Protein AF-A0A524QPG0-F1 (afdb_monomer_lite)

Structure (mmCIF, N/CA/C/O backbone):
data_AF-A0A524QPG0-F1
#
_entry.id   AF-A0A524QPG0-F1
#
loop_
_atom_site.group_PDB
_atom_site.id
_atom_site.type_symbol
_atom_site.label_atom_id
_atom_site.label_alt_id
_atom_site.label_comp_id
_atom_site.label_asym_id
_atom_site.label_entity_id
_atom_site.label_seq_id
_atom_site.pdbx_PDB_ins_code
_atom_site.Cartn_x
_atom_site.Cartn_y
_atom_site.Cartn_z
_atom_site.occupancy
_atom_site.B_iso_or_equiv
_atom_site.auth_seq_id
_atom_site.auth_comp_id
_atom_site.auth_asym_id
_atom_site.auth_atom_id
_atom_site.pdbx_PDB_model_num
ATOM 1 N N . MET A 1 1 ? -67.837 -4.162 19.935 1.00 40.03 1 MET A N 1
ATOM 2 C CA . MET A 1 1 ? -67.561 -3.666 18.572 1.00 40.03 1 MET A CA 1
ATOM 3 C C . MET A 1 1 ? -67.195 -2.193 18.709 1.00 40.03 1 MET A C 1
ATOM 5 O O . MET A 1 1 ? -68.086 -1.373 18.851 1.00 40.03 1 MET A O 1
ATOM 9 N N . PHE A 1 2 ? -65.901 -1.877 18.810 1.00 35.91 2 PHE A N 1
ATOM 10 C CA . PHE A 1 2 ? -65.401 -0.501 18.918 1.00 35.91 2 PHE A CA 1
ATOM 11 C C . PHE A 1 2 ? -64.453 -0.244 17.746 1.00 35.91 2 PHE A C 1
ATOM 13 O O . PHE A 1 2 ? -63.538 -1.028 17.498 1.00 35.91 2 PHE A O 1
ATOM 20 N N . TYR A 1 3 ? -64.761 0.800 16.980 1.00 31.66 3 TYR A N 1
ATOM 21 C CA . TYR A 1 3 ? -64.079 1.184 15.749 1.00 31.66 3 TYR A CA 1
ATOM 22 C C . TYR A 1 3 ? -62.695 1.788 16.034 1.00 31.66 3 TYR A C 1
ATOM 24 O O . TYR A 1 3 ? -62.540 2.630 16.915 1.00 31.66 3 TYR A O 1
ATOM 32 N N . LYS A 1 4 ? -61.706 1.382 15.227 1.00 43.50 4 LYS A N 1
ATOM 33 C CA . LYS A 1 4 ? -60.414 2.059 15.039 1.00 43.50 4 LYS A CA 1
ATOM 34 C C . LYS A 1 4 ? -60.662 3.472 14.494 1.00 43.50 4 LYS A C 1
ATOM 36 O O . LYS A 1 4 ? -61.283 3.602 13.441 1.00 43.50 4 LYS A O 1
ATOM 41 N N . ILE A 1 5 ? -60.130 4.501 15.153 1.00 40.22 5 ILE A N 1
ATOM 42 C CA . ILE A 1 5 ? -60.025 5.854 14.587 1.00 40.22 5 ILE A CA 1
ATOM 43 C C . ILE A 1 5 ? -58.602 6.018 14.029 1.00 40.22 5 ILE A C 1
ATOM 45 O O . ILE A 1 5 ? -57.622 5.709 14.702 1.00 40.22 5 ILE A O 1
ATOM 49 N N . SER A 1 6 ? -58.521 6.427 12.762 1.00 49.69 6 SER A N 1
ATOM 50 C CA . SER A 1 6 ? -57.304 6.599 11.956 1.00 49.69 6 SER A CA 1
ATOM 51 C C . SER A 1 6 ? -56.442 7.777 12.434 1.00 49.69 6 SER A C 1
ATOM 53 O O . SER A 1 6 ? -56.968 8.818 12.826 1.00 49.69 6 SER A O 1
ATOM 55 N N . SER A 1 7 ? -55.117 7.633 12.324 1.00 54.22 7 SER A N 1
ATOM 56 C CA . SER A 1 7 ? -54.051 8.556 12.766 1.00 54.22 7 SER A CA 1
ATOM 57 C C . SER A 1 7 ? -54.040 9.9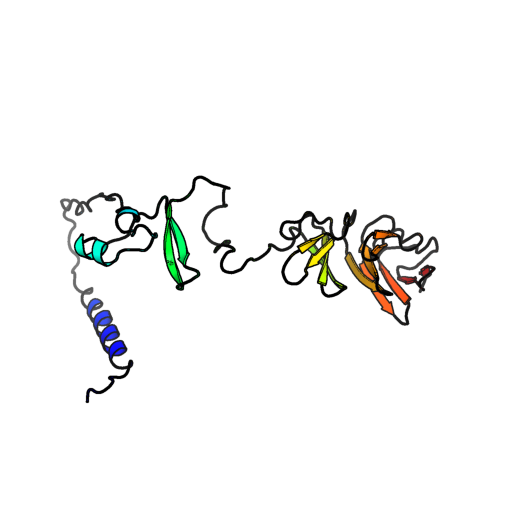41 12.099 1.00 54.22 7 SER A C 1
ATOM 59 O O . SER A 1 7 ? -53.177 10.764 12.389 1.00 54.22 7 SER A O 1
ATOM 61 N N . THR A 1 8 ? -55.006 10.242 11.237 1.00 46.06 8 THR A N 1
ATOM 62 C CA . THR A 1 8 ? -55.095 11.504 10.497 1.00 46.06 8 THR A CA 1
ATOM 63 C C . THR A 1 8 ? -55.885 12.602 11.219 1.00 46.06 8 THR A C 1
ATOM 65 O O . THR A 1 8 ? -55.701 13.772 10.899 1.00 46.06 8 THR A O 1
ATOM 68 N N . MET A 1 9 ? -56.698 12.287 12.239 1.00 43.84 9 MET A N 1
ATOM 69 C CA . MET A 1 9 ? -57.428 13.317 13.008 1.00 43.84 9 MET A CA 1
ATOM 70 C C . MET A 1 9 ? -56.628 13.934 14.170 1.00 43.84 9 MET A C 1
ATOM 72 O O . MET A 1 9 ? -56.979 15.017 14.630 1.00 43.84 9 MET A O 1
ATOM 76 N N . ALA A 1 10 ? -55.531 13.311 14.614 1.00 48.03 10 ALA A N 1
ATOM 77 C CA . ALA A 1 10 ? -54.690 13.857 15.688 1.00 48.03 10 ALA A CA 1
ATOM 78 C C . ALA A 1 10 ? -53.771 15.003 15.213 1.00 48.03 10 ALA A C 1
ATOM 80 O O . ALA A 1 10 ? -53.413 15.877 15.999 1.00 48.03 10 ALA A O 1
ATOM 81 N N . LEU A 1 11 ? -53.435 15.043 13.918 1.00 42.38 11 LEU A N 1
ATOM 82 C CA . LEU A 1 11 ? -52.500 16.028 13.364 1.00 42.38 11 LEU A CA 1
ATOM 83 C C . LEU A 1 11 ? -53.149 17.405 13.118 1.00 42.38 11 LEU A C 1
ATOM 85 O O . LEU A 1 11 ? -52.471 18.426 13.164 1.00 42.38 11 LEU A O 1
ATOM 89 N N . ILE A 1 12 ? -54.471 17.457 12.922 1.00 43.91 12 ILE A N 1
ATOM 90 C CA . ILE A 1 12 ? -55.201 18.717 12.692 1.00 43.91 12 ILE A CA 1
ATOM 91 C C . ILE A 1 12 ? -55.447 19.474 14.012 1.00 43.91 12 ILE A C 1
ATOM 93 O O . ILE A 1 12 ? -55.465 20.702 14.019 1.00 43.91 12 ILE A O 1
ATOM 97 N N . ALA A 1 13 ? -55.539 18.775 15.149 1.00 42.91 13 ALA A N 1
ATOM 98 C CA . ALA A 1 13 ? -55.711 19.412 16.459 1.00 42.91 13 ALA A CA 1
ATOM 99 C C . ALA A 1 13 ? -54.434 20.108 16.975 1.00 42.91 13 ALA A C 1
ATOM 101 O O . ALA A 1 13 ? -54.535 21.059 17.747 1.00 42.91 13 ALA A O 1
ATOM 102 N N . LEU A 1 14 ? -53.245 19.683 16.527 1.00 45.75 14 LEU A N 1
ATOM 103 C CA . LEU A 1 14 ? -51.968 20.273 16.951 1.00 45.75 14 LEU A CA 1
ATOM 104 C C . LEU A 1 14 ? -51.584 21.540 16.160 1.00 45.75 14 LEU A C 1
ATOM 106 O O . LEU A 1 14 ? -50.790 22.347 16.633 1.00 45.75 14 LEU A O 1
ATOM 110 N N . LEU A 1 15 ? -52.155 21.734 14.966 1.00 40.97 15 LEU A N 1
ATOM 111 C CA . LEU A 1 15 ? -51.865 22.886 14.099 1.00 40.97 15 LEU A CA 1
ATOM 112 C C . LEU A 1 15 ? -52.755 24.107 14.384 1.00 40.97 15 LEU A C 1
ATOM 114 O O . LEU A 1 15 ? -52.354 25.231 14.090 1.00 40.97 15 LEU A O 1
ATOM 118 N N . VAL A 1 16 ? -53.924 23.925 15.008 1.00 43.25 16 VAL A N 1
ATOM 119 C CA . VAL A 1 16 ? -54.834 25.041 15.339 1.00 43.25 16 VAL A CA 1
ATOM 120 C C . VAL A 1 16 ? -54.417 25.772 16.625 1.00 43.25 16 VAL A C 1
ATOM 122 O O . VAL A 1 16 ? -54.674 26.964 16.756 1.00 43.25 16 VAL A O 1
ATOM 125 N N . SER A 1 17 ? -53.692 25.127 17.541 1.00 41.44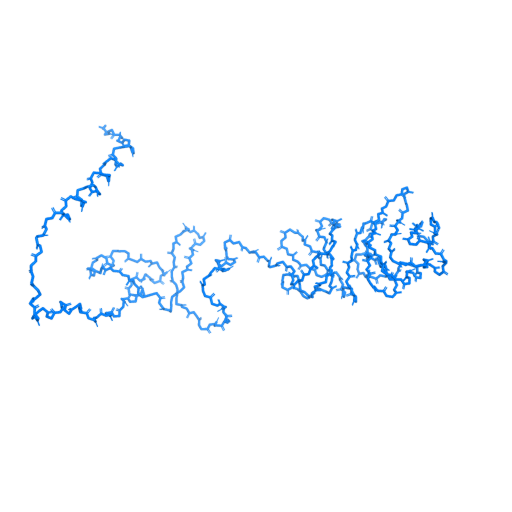 17 SER A N 1
ATOM 126 C CA . SER A 1 17 ? -53.224 25.746 18.792 1.00 41.44 17 SER A CA 1
ATOM 127 C C . SER A 1 17 ? -51.973 26.621 18.631 1.00 41.44 17 SER A C 1
ATOM 129 O O . SER A 1 17 ? -51.767 27.527 19.439 1.00 41.44 17 SER A O 1
ATOM 131 N N . ILE A 1 18 ? -51.179 26.423 17.572 1.00 42.59 18 ILE A N 1
ATOM 132 C CA . ILE A 1 18 ? -49.964 27.217 17.313 1.00 42.59 18 ILE A CA 1
ATOM 133 C C . ILE A 1 18 ? -50.290 28.556 16.623 1.00 42.59 18 ILE A C 1
ATOM 135 O O . ILE A 1 18 ? -49.580 29.538 16.831 1.00 42.59 18 ILE A O 1
ATOM 139 N N . LEU A 1 19 ? -51.401 28.664 15.882 1.00 37.03 19 LEU A N 1
ATOM 140 C CA . LEU A 1 19 ? -51.768 29.921 15.210 1.00 37.03 19 LEU A CA 1
ATOM 141 C C . LEU A 1 19 ? -52.518 30.940 16.087 1.00 37.03 19 LEU A C 1
ATOM 143 O O . LEU A 1 19 ? -52.540 32.120 15.746 1.00 37.03 19 LEU A O 1
ATOM 147 N N . THR A 1 20 ? -53.071 30.553 17.239 1.00 37.56 20 THR A N 1
ATOM 148 C CA . THR A 1 20 ? -53.734 31.503 18.160 1.00 37.56 20 THR A CA 1
ATOM 149 C C . THR A 1 20 ? -52.779 32.323 19.031 1.00 37.56 20 THR A C 1
ATOM 151 O O . THR A 1 20 ? -53.226 33.266 19.679 1.00 37.56 20 THR A O 1
ATOM 154 N N . LEU A 1 21 ? -51.472 32.028 19.034 1.00 35.88 21 LEU A N 1
ATOM 155 C CA . LEU A 1 21 ? -50.495 32.782 19.835 1.00 35.88 21 LEU A CA 1
ATOM 156 C C . LEU A 1 21 ? -49.853 33.971 19.092 1.00 35.88 21 LEU A C 1
ATOM 158 O O . LEU A 1 21 ? -49.139 34.756 19.707 1.00 35.88 21 LEU A O 1
ATOM 162 N N . ALA A 1 22 ? -50.118 34.141 17.792 1.00 39.06 22 ALA A N 1
ATOM 163 C CA . ALA A 1 22 ? -49.492 35.183 16.970 1.00 39.06 22 ALA A CA 1
ATOM 164 C C . ALA A 1 22 ? -50.340 36.463 16.787 1.00 39.06 22 ALA A C 1
ATOM 166 O O . ALA A 1 22 ? -49.915 37.377 16.086 1.00 39.06 22 ALA A O 1
ATOM 167 N N . ALA A 1 23 ? -51.522 36.566 17.407 1.00 41.19 23 ALA A N 1
ATOM 168 C CA . ALA A 1 23 ? -52.483 37.644 17.127 1.00 41.19 23 ALA A CA 1
ATOM 169 C C . ALA A 1 23 ? -52.611 38.743 18.209 1.00 41.19 23 ALA A C 1
ATOM 171 O O . ALA A 1 23 ? -53.555 39.521 18.152 1.00 41.19 23 ALA A O 1
ATOM 172 N N . PHE A 1 24 ? -51.682 38.858 19.167 1.00 38.97 24 PHE A N 1
ATOM 173 C CA . PHE A 1 24 ? -51.754 39.887 20.230 1.00 38.97 24 PHE A CA 1
ATOM 174 C C . PHE A 1 24 ? -50.519 40.800 20.352 1.00 38.97 24 PHE A C 1
ATOM 176 O O . PHE A 1 24 ? -50.333 41.449 21.376 1.00 38.97 24 PHE A O 1
ATOM 183 N N . ALA A 1 25 ? -49.678 40.894 19.317 1.00 40.09 25 ALA A N 1
ATOM 184 C CA . ALA A 1 25 ? -48.455 41.708 19.360 1.00 40.09 25 ALA A CA 1
ATOM 185 C C . ALA A 1 25 ? -48.561 43.110 18.720 1.00 40.09 25 ALA A C 1
ATOM 187 O O . ALA A 1 25 ? -47.549 43.796 18.627 1.00 40.09 25 ALA A O 1
ATOM 188 N N . ASN A 1 26 ? -49.747 43.566 18.302 1.00 37.41 26 ASN A N 1
ATOM 189 C CA . ASN A 1 26 ? -49.916 44.877 17.664 1.00 37.41 26 ASN A CA 1
ATOM 190 C C . ASN A 1 26 ? -50.994 45.697 18.375 1.00 37.41 26 ASN A C 1
ATOM 192 O O . ASN A 1 26 ? -52.124 45.717 17.911 1.00 37.41 26 ASN A O 1
ATOM 196 N N . ASP A 1 27 ? -50.648 46.324 19.501 1.00 42.66 27 ASP A N 1
ATOM 197 C CA . ASP A 1 27 ? -51.252 47.589 19.954 1.00 42.66 27 ASP A CA 1
ATOM 198 C C . ASP A 1 27 ? -50.545 48.085 21.226 1.00 42.66 27 ASP A C 1
ATOM 200 O O . ASP A 1 27 ? -50.920 47.735 22.343 1.00 42.66 27 ASP A O 1
ATOM 204 N N . LEU A 1 28 ? -49.521 48.933 21.076 1.00 37.88 28 LEU A N 1
ATOM 205 C CA . LEU A 1 28 ? -49.093 49.843 22.145 1.00 37.88 28 LEU A CA 1
ATOM 206 C C . LEU A 1 28 ? -48.716 51.214 21.551 1.00 37.88 28 LEU A C 1
ATOM 208 O O . LEU A 1 28 ? -47.862 51.274 20.664 1.00 37.88 28 LEU A O 1
ATOM 212 N N . PRO A 1 29 ? -49.312 52.325 22.029 1.00 34.56 29 PRO A N 1
ATOM 213 C CA . PRO A 1 29 ? -48.913 53.669 21.639 1.00 34.56 29 PRO A CA 1
ATOM 214 C C . PRO A 1 29 ? -47.647 54.114 22.386 1.00 34.56 29 PRO A C 1
ATOM 216 O O . PRO A 1 29 ? -47.416 53.782 23.548 1.00 34.56 29 PRO A O 1
ATOM 219 N N . SER A 1 30 ? -46.830 54.909 21.698 1.00 43.09 30 SER A N 1
ATOM 220 C CA . SER A 1 30 ? -45.595 55.523 22.190 1.00 43.09 30 SER A CA 1
ATOM 221 C C . SER A 1 30 ? -45.842 56.495 23.353 1.00 43.09 30 SER A C 1
ATOM 223 O O . SER A 1 30 ? -46.537 57.496 23.167 1.00 43.09 30 SER A O 1
ATOM 225 N N . GLY A 1 31 ? -45.222 56.275 24.519 1.00 33.34 31 GLY A N 1
ATOM 226 C CA . GLY A 1 31 ? -45.237 57.273 25.594 1.00 33.34 31 GLY A CA 1
ATOM 227 C C . GLY A 1 31 ? -44.545 56.882 26.906 1.00 33.34 31 GLY A C 1
ATOM 228 O O . GLY A 1 31 ? -45.103 56.144 27.704 1.00 33.34 31 GLY A O 1
ATOM 229 N N . ASN A 1 32 ? -43.386 57.508 27.137 1.00 35.09 32 ASN A N 1
ATOM 230 C CA . ASN A 1 32 ? -42.728 57.844 28.412 1.00 35.09 32 ASN A CA 1
ATOM 231 C C . ASN A 1 32 ? -42.261 56.728 29.374 1.00 35.09 32 ASN A C 1
ATOM 233 O O . ASN A 1 32 ? -43.024 56.091 30.093 1.00 35.09 32 ASN A O 1
ATOM 237 N N . VAL A 1 33 ? -40.930 56.628 29.465 1.00 42.72 33 VAL A N 1
ATOM 238 C CA . VAL A 1 33 ? -40.147 55.829 30.416 1.00 42.72 33 VAL A CA 1
ATOM 239 C C . VAL A 1 33 ? -40.389 56.315 31.852 1.00 42.72 33 VAL A C 1
ATOM 241 O O . VAL A 1 33 ? -40.019 57.437 32.195 1.00 42.72 33 VAL A O 1
ATOM 244 N N . ARG A 1 34 ? -40.969 55.461 32.706 1.00 34.59 34 ARG A N 1
ATOM 245 C CA . ARG A 1 34 ? -40.869 55.587 34.170 1.00 34.59 34 ARG A CA 1
ATOM 246 C C . ARG A 1 34 ? -39.650 54.808 34.659 1.00 34.59 34 ARG A C 1
ATOM 248 O O . ARG A 1 34 ? -39.523 53.615 34.398 1.00 34.59 34 ARG A O 1
ATOM 255 N N . SER A 1 35 ? -38.775 55.497 35.379 1.00 43.25 35 SER A N 1
ATOM 256 C CA . SER A 1 35 ? -37.503 55.054 35.970 1.00 43.25 35 SER A CA 1
ATOM 257 C C . SER A 1 35 ? -37.627 54.077 37.154 1.00 43.25 35 SER A C 1
ATOM 259 O O . SER A 1 35 ? -36.679 53.912 37.916 1.00 43.25 35 SER A O 1
ATOM 261 N N . ASP A 1 36 ? -38.781 53.434 37.329 1.00 39.38 36 ASP A N 1
ATOM 262 C CA . ASP A 1 36 ? -39.162 52.797 38.596 1.00 39.38 36 ASP A CA 1
ATOM 263 C C . ASP A 1 36 ? -39.577 51.324 38.414 1.00 39.38 36 ASP A C 1
ATOM 265 O O . ASP A 1 36 ? -39.980 50.655 39.364 1.00 39.38 36 ASP A O 1
ATOM 269 N N . MET A 1 37 ? -39.397 50.769 37.211 1.00 33.69 37 MET A N 1
ATOM 270 C CA . MET A 1 37 ? -39.428 49.323 37.001 1.00 33.69 37 MET A CA 1
ATOM 271 C C . MET A 1 37 ? -38.043 48.747 37.281 1.00 33.69 37 MET A C 1
ATOM 273 O O . MET A 1 37 ? -37.223 48.579 36.377 1.00 33.69 37 MET A O 1
ATOM 277 N N . ALA A 1 38 ? -37.787 48.398 38.543 1.00 39.53 38 ALA A N 1
ATOM 278 C CA . ALA A 1 38 ? -36.891 47.280 38.789 1.00 39.53 38 ALA A CA 1
ATOM 279 C C . ALA A 1 38 ? -37.395 46.129 37.907 1.00 39.53 38 ALA A C 1
ATOM 281 O O . ALA A 1 38 ? -38.570 45.762 37.989 1.00 39.53 38 ALA A O 1
ATOM 282 N N . GLN A 1 39 ? -36.531 45.630 37.018 1.00 34.25 39 GLN A N 1
ATOM 283 C CA . GLN A 1 39 ? -36.784 44.406 36.262 1.00 34.25 39 GLN A CA 1
ATOM 284 C C . GLN A 1 39 ? -37.403 43.389 37.229 1.00 34.25 39 GLN A C 1
ATOM 286 O O . GLN A 1 39 ? -36.901 43.305 38.360 1.00 34.25 39 GLN A O 1
ATOM 291 N N . PRO A 1 40 ? -38.464 42.640 36.856 1.00 31.94 40 PRO A N 1
ATOM 292 C CA . PRO A 1 40 ? -38.855 41.500 37.663 1.00 31.94 40 PRO A CA 1
ATOM 293 C C . PRO A 1 40 ? -37.573 40.707 37.848 1.00 31.94 40 PRO A C 1
ATOM 295 O O . PRO A 1 40 ? -36.932 40.313 36.873 1.00 31.94 40 PRO A O 1
ATOM 298 N N . LYS A 1 41 ? -37.121 40.625 39.099 1.00 34.00 41 LYS A N 1
ATOM 299 C CA . LYS A 1 41 ? -35.941 39.867 39.460 1.00 34.00 41 LYS A CA 1
ATOM 300 C C . LYS A 1 41 ? -36.331 38.451 39.082 1.00 34.00 41 LYS A C 1
ATOM 302 O O . LYS A 1 41 ? -37.053 37.809 39.839 1.00 34.00 41 LYS A O 1
ATOM 307 N N . VAL A 1 42 ? -35.962 38.017 37.875 1.00 36.62 42 VAL A N 1
ATOM 308 C CA . VAL A 1 42 ? -35.974 36.604 37.521 1.00 36.62 42 VAL A CA 1
ATOM 309 C C . VAL A 1 42 ? -35.247 35.978 38.697 1.00 36.62 42 VAL A C 1
ATOM 311 O O . VAL A 1 42 ? -34.137 36.436 39.001 1.00 36.62 42 VAL A O 1
ATOM 314 N N . PRO A 1 43 ? -35.887 35.093 39.478 1.00 31.22 43 PRO A N 1
ATOM 315 C CA . PRO A 1 43 ? -35.182 34.447 40.558 1.00 31.22 43 PRO A CA 1
AT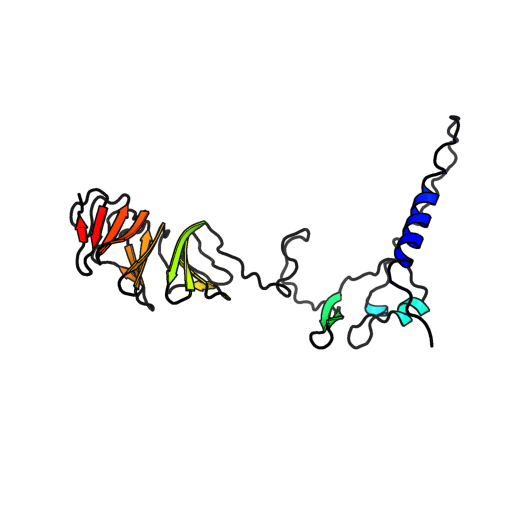OM 316 C C . PRO A 1 43 ? -33.938 33.836 39.926 1.00 31.22 43 PRO A C 1
ATOM 318 O O . PRO A 1 43 ? -34.030 32.939 39.096 1.00 31.22 43 PRO A O 1
ATOM 321 N N . ASN A 1 44 ? -32.768 34.375 40.269 1.00 39.50 44 ASN A N 1
ATOM 322 C CA . ASN A 1 44 ? -31.473 33.795 39.937 1.00 39.50 44 ASN A CA 1
ATOM 323 C C . ASN A 1 44 ? -31.259 32.570 40.838 1.00 39.50 44 ASN A C 1
ATOM 325 O O . ASN A 1 44 ? -30.240 32.422 41.504 1.00 39.50 44 ASN A O 1
ATOM 329 N N . THR A 1 45 ? -32.264 31.707 40.895 1.00 42.44 45 THR A N 1
ATOM 330 C CA . THR A 1 45 ? -32.127 30.322 41.273 1.00 42.44 45 THR A CA 1
ATOM 331 C C . THR A 1 45 ? -31.937 29.605 39.946 1.00 42.44 45 THR A C 1
ATOM 333 O O . THR A 1 45 ? -32.875 29.067 39.361 1.00 42.44 45 THR A O 1
ATOM 336 N N . LEU A 1 46 ? -30.687 29.558 39.477 1.00 42.22 46 LEU A N 1
ATOM 337 C CA . LEU A 1 46 ? -30.170 28.286 38.979 1.00 42.22 46 LEU A CA 1
ATOM 338 C C . LEU A 1 46 ? -30.303 27.316 40.165 1.00 42.22 46 LEU A C 1
ATOM 340 O O . LEU A 1 46 ? -29.335 27.058 40.872 1.00 42.22 46 LEU A O 1
ATOM 344 N N . ASP A 1 47 ? -31.544 26.928 40.478 1.00 44.28 47 ASP A N 1
ATOM 345 C CA . ASP A 1 47 ? -31.854 25.853 41.396 1.00 44.28 47 ASP A CA 1
ATOM 346 C C . ASP A 1 47 ? -31.124 24.684 40.777 1.00 44.28 47 ASP A C 1
ATOM 348 O O . ASP A 1 47 ? -31.378 24.342 39.619 1.00 44.28 47 ASP A O 1
ATOM 352 N N . SER A 1 48 ? -30.122 24.189 41.496 1.00 55.78 48 SER A N 1
ATOM 353 C CA . SER A 1 48 ? -29.339 23.028 41.117 1.00 55.78 48 SER A CA 1
ATOM 354 C C . SER A 1 48 ? -30.293 22.003 40.519 1.00 55.78 48 SER A C 1
ATOM 356 O O . SER A 1 48 ? -31.172 21.505 41.226 1.00 55.78 48 SER A O 1
ATOM 358 N N . ALA A 1 49 ? -30.197 21.784 39.205 1.00 66.19 49 ALA A N 1
ATOM 359 C CA . ALA A 1 49 ? -31.084 20.863 38.519 1.00 66.19 49 ALA A CA 1
ATOM 360 C C . ALA A 1 49 ? -31.076 19.536 39.294 1.00 66.19 49 ALA A C 1
ATOM 362 O O . ALA A 1 49 ? -30.025 19.082 39.750 1.00 66.19 49 ALA A O 1
ATOM 363 N N . ARG A 1 50 ? -32.261 18.966 39.545 1.00 82.56 50 ARG A N 1
ATOM 364 C CA . ARG A 1 50 ? -32.362 17.723 40.321 1.00 82.56 50 ARG A CA 1
ATOM 365 C C . ARG A 1 50 ? -31.540 16.642 39.629 1.00 82.56 50 ARG A C 1
ATOM 367 O O . ARG A 1 50 ? -31.613 16.510 38.407 1.00 82.56 50 ARG A O 1
ATOM 374 N N . SER A 1 51 ? -30.747 15.909 40.404 1.00 85.12 51 SER A N 1
ATOM 375 C CA . SER A 1 51 ? -29.876 14.876 39.853 1.00 85.12 51 SER A CA 1
ATOM 376 C C . SER A 1 51 ? -30.712 13.747 39.263 1.00 85.12 51 SER A C 1
ATOM 378 O O . SER A 1 51 ? -31.672 13.287 39.883 1.00 85.12 51 SER A O 1
ATOM 380 N N . LEU A 1 52 ? -30.313 13.263 38.088 1.00 84.50 52 LEU A N 1
ATOM 381 C CA . LEU A 1 52 ? -30.928 12.112 37.433 1.00 84.50 52 LEU A CA 1
ATOM 382 C C . LEU A 1 52 ? -31.041 10.899 38.369 1.00 84.50 52 LEU A C 1
ATOM 384 O O . LEU A 1 52 ? -32.061 10.212 38.349 1.00 84.50 52 LEU A O 1
ATOM 388 N N . GLY A 1 53 ? -30.040 10.682 39.229 1.00 84.56 53 GLY A N 1
ATOM 389 C CA . GLY A 1 53 ? -29.983 9.550 40.155 1.00 84.56 53 GLY A CA 1
ATOM 390 C C . GLY A 1 53 ? -31.169 9.432 41.115 1.00 84.56 53 GLY A C 1
ATOM 391 O O . GLY A 1 53 ? -31.453 8.339 41.592 1.00 84.56 53 GLY A O 1
ATOM 392 N N . GLU A 1 54 ? -31.900 10.518 41.376 1.00 86.75 54 GLU A N 1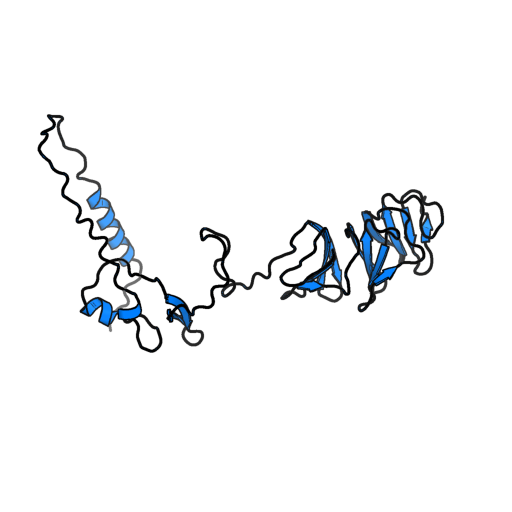
ATOM 393 C CA . GLU A 1 54 ? -33.093 10.493 42.234 1.00 86.75 54 GLU A CA 1
ATOM 394 C C . GLU A 1 54 ? -34.288 9.778 41.590 1.00 86.75 54 GLU A C 1
ATOM 396 O O . GLU A 1 54 ? -35.234 9.397 42.283 1.00 86.75 54 GLU A O 1
ATOM 401 N N . PHE A 1 55 ? -34.251 9.615 40.269 1.00 89.81 55 PHE A N 1
ATOM 402 C CA . PHE A 1 55 ? -35.312 9.018 39.468 1.00 89.81 55 PHE A CA 1
ATOM 403 C C . PHE A 1 55 ? -34.844 7.754 38.748 1.00 89.81 55 PHE A C 1
ATOM 405 O O . PHE A 1 55 ? -35.478 7.346 37.780 1.00 89.81 55 PHE A O 1
ATOM 412 N N . LEU A 1 56 ? -33.745 7.135 39.188 1.00 85.75 56 LEU A N 1
ATOM 413 C CA . LEU A 1 56 ? -33.296 5.857 38.647 1.00 85.75 56 LEU A CA 1
ATOM 414 C C . LEU A 1 56 ? -33.775 4.695 39.515 1.00 85.75 56 LEU A C 1
ATOM 416 O O . LEU A 1 56 ? -33.688 4.722 40.744 1.00 85.75 56 LEU A O 1
ATOM 420 N N . THR A 1 57 ? -34.259 3.644 38.865 1.00 84.19 57 THR A N 1
ATOM 421 C CA . THR A 1 57 ? -34.439 2.333 39.483 1.00 84.19 57 THR A CA 1
ATOM 422 C C . THR A 1 57 ? -33.070 1.687 39.758 1.00 84.19 57 THR A C 1
ATOM 424 O O . THR A 1 57 ? -32.064 2.100 39.177 1.00 84.19 57 THR A O 1
ATOM 427 N N . PRO A 1 58 ? -32.981 0.656 40.623 1.00 80.56 58 PRO A N 1
ATOM 428 C CA . PRO A 1 58 ? -31.708 -0.013 40.922 1.00 80.56 58 PRO A CA 1
ATOM 429 C C . PRO A 1 58 ? -30.980 -0.603 39.703 1.00 80.56 58 PRO A C 1
ATOM 431 O O . PRO A 1 58 ? -29.768 -0.777 39.745 1.00 80.56 58 PRO A O 1
ATOM 434 N N . ASP A 1 59 ? -31.710 -0.919 38.634 1.00 77.12 59 ASP A N 1
ATOM 435 C CA . ASP A 1 59 ? -31.198 -1.387 37.342 1.00 77.12 59 ASP A CA 1
ATOM 436 C C . ASP A 1 59 ? -30.891 -0.245 36.352 1.00 77.12 59 ASP A C 1
ATOM 438 O O . ASP A 1 59 ? -30.608 -0.499 35.185 1.00 77.12 59 ASP A O 1
ATOM 442 N N . GLY A 1 60 ? -30.925 1.012 36.805 1.00 81.75 60 GLY A N 1
ATOM 443 C CA . GLY A 1 60 ? -30.497 2.180 36.033 1.00 81.75 60 GLY A CA 1
ATOM 444 C C . GLY A 1 60 ? -31.552 2.756 35.089 1.00 81.75 60 GLY A C 1
ATOM 445 O O . GLY A 1 60 ? -31.231 3.606 34.265 1.00 81.75 60 GLY A O 1
ATOM 446 N N . ARG A 1 61 ? -32.818 2.337 35.169 1.00 84.12 61 ARG A N 1
ATOM 447 C CA . ARG A 1 61 ? -33.887 2.858 34.299 1.00 84.12 61 ARG A CA 1
ATOM 448 C C . ARG A 1 61 ? -34.535 4.090 34.905 1.00 84.12 61 ARG A C 1
ATOM 450 O O . ARG A 1 61 ? -34.650 4.212 36.119 1.00 84.12 61 ARG A O 1
ATOM 457 N N . PHE A 1 62 ? -35.011 4.991 34.053 1.00 88.19 62 PHE A N 1
ATOM 458 C CA . PHE A 1 62 ? -35.727 6.174 34.520 1.00 88.19 62 PHE A CA 1
ATOM 459 C C . PHE A 1 62 ? -37.141 5.822 35.012 1.00 88.19 62 PHE A C 1
ATOM 461 O O . PHE A 1 62 ? -37.992 5.377 34.237 1.00 88.19 62 PHE A O 1
ATOM 468 N N . ASP A 1 63 ? -37.414 6.068 36.290 1.00 88.75 63 ASP A N 1
ATOM 469 C CA . ASP A 1 63 ? -38.731 5.935 36.904 1.00 88.75 63 ASP A CA 1
ATOM 470 C C . ASP A 1 63 ? -39.565 7.203 36.662 1.00 88.75 63 ASP A C 1
ATOM 472 O O . ASP A 1 63 ? -39.597 8.160 37.446 1.00 88.75 63 ASP A O 1
ATOM 476 N N . LEU A 1 64 ? -40.286 7.186 35.541 1.00 84.69 64 LEU A N 1
ATOM 477 C CA . LEU A 1 64 ? -41.188 8.264 35.148 1.00 84.69 64 LEU A CA 1
ATOM 478 C C . LEU A 1 64 ? -42.309 8.507 36.171 1.00 84.69 64 LEU A C 1
ATOM 480 O O . LEU A 1 64 ? -42.776 9.639 36.319 1.00 84.69 64 LEU A O 1
ATOM 484 N N . GLU A 1 65 ? -42.754 7.472 36.882 1.00 85.94 65 GLU A N 1
ATOM 485 C CA . GLU A 1 65 ? -43.835 7.595 37.857 1.00 85.94 65 GLU A CA 1
ATOM 486 C C . GLU A 1 65 ? -43.345 8.226 39.162 1.00 85.94 65 GLU A C 1
ATOM 488 O O . GLU A 1 65 ? -44.054 9.051 39.746 1.00 85.94 65 GLU A O 1
ATOM 493 N N . ALA A 1 66 ? -42.117 7.926 39.593 1.00 84.81 66 ALA A N 1
ATOM 494 C CA . ALA A 1 66 ? -41.464 8.640 40.688 1.00 84.81 66 ALA A CA 1
ATOM 495 C C . ALA A 1 66 ? -41.265 10.126 40.348 1.00 84.81 66 ALA A C 1
ATOM 497 O O . ALA A 1 66 ? -41.602 10.994 41.161 1.00 84.81 66 ALA A O 1
ATOM 498 N N . ALA A 1 67 ? -40.811 10.430 39.126 1.00 83.94 67 ALA A N 1
ATOM 499 C CA . ALA A 1 67 ? -40.658 11.803 38.649 1.00 83.94 67 ALA A CA 1
ATOM 500 C C . ALA A 1 67 ? -41.990 12.570 38.678 1.00 83.94 67 ALA A C 1
ATOM 502 O O . ALA A 1 67 ? -42.078 13.638 39.291 1.00 83.94 67 ALA A O 1
ATOM 503 N N . ARG A 1 68 ? -43.060 11.987 38.121 1.00 83.62 68 ARG A N 1
ATOM 504 C CA . ARG A 1 68 ? -44.415 12.568 38.139 1.00 83.62 68 ARG A CA 1
ATOM 505 C C . ARG A 1 68 ? -44.942 12.783 39.554 1.00 83.62 68 ARG A C 1
ATOM 507 O O . ARG A 1 68 ? -45.459 13.857 39.855 1.00 83.62 68 ARG A O 1
ATOM 514 N N . ARG A 1 69 ? -44.793 11.789 40.435 1.00 87.00 69 ARG A N 1
ATOM 515 C CA . ARG A 1 69 ? -45.271 11.860 41.826 1.00 87.00 69 ARG A CA 1
ATOM 516 C C . ARG A 1 69 ? -44.533 12.922 42.640 1.00 87.00 69 ARG A C 1
ATOM 518 O O . ARG A 1 69 ? -45.118 13.494 43.553 1.00 87.00 69 ARG A O 1
ATOM 525 N N . SER A 1 70 ? -43.279 13.207 42.293 1.00 81.44 70 SER A N 1
ATOM 526 C CA . SER A 1 70 ? -42.491 14.275 42.914 1.00 81.44 70 SER A CA 1
ATOM 527 C C . SER A 1 70 ? -42.903 15.690 42.477 1.00 81.44 70 SER A C 1
ATOM 529 O O . SER A 1 70 ? -42.459 16.661 43.084 1.00 81.44 70 SER A O 1
ATOM 531 N N . GLY A 1 71 ? -43.734 15.822 41.433 1.00 83.88 71 GLY A N 1
ATOM 532 C CA . GLY A 1 71 ? -44.116 17.114 40.853 1.00 83.88 71 GLY A CA 1
ATOM 533 C C . GLY A 1 71 ? -42.993 17.806 40.075 1.00 83.88 71 GLY A C 1
ATOM 534 O O . GLY A 1 71 ? -43.118 18.987 39.758 1.00 83.88 71 GLY A O 1
ATOM 535 N N . TYR A 1 72 ? -41.904 17.093 39.774 1.00 80.19 72 TYR A N 1
ATOM 536 C CA . TYR A 1 72 ? -40.754 17.637 39.062 1.00 80.19 72 TYR A CA 1
ATOM 537 C C . TYR A 1 72 ? -41.118 18.097 37.640 1.00 80.19 72 TYR A C 1
ATOM 539 O O . TYR A 1 72 ? -41.763 17.371 36.881 1.00 80.19 72 TYR A O 1
ATOM 547 N N . GLN A 1 73 ? -40.674 19.302 37.279 1.00 74.94 73 GLN A N 1
ATOM 548 C CA . GLN A 1 73 ? -40.775 19.874 35.937 1.00 74.94 73 GLN A CA 1
ATOM 549 C C . GLN A 1 73 ? -39.471 20.615 35.617 1.00 74.94 73 GLN A C 1
ATOM 551 O O . GLN A 1 73 ? -39.008 21.409 36.433 1.00 74.94 73 GLN A O 1
ATOM 556 N N . GLY A 1 74 ? -38.887 20.372 34.442 1.00 76.38 74 GLY A N 1
ATOM 557 C CA . GLY A 1 74 ? -37.655 21.032 33.996 1.00 76.38 74 GLY A CA 1
ATOM 558 C C . GLY A 1 74 ? -36.579 20.061 33.508 1.00 76.38 74 GLY A C 1
ATOM 559 O O . GLY A 1 74 ? -36.865 18.898 33.227 1.00 76.38 74 GLY A O 1
ATOM 560 N N . SER A 1 75 ? -35.352 20.574 33.381 1.00 76.81 75 SER A N 1
ATOM 561 C CA . SER A 1 75 ? -34.164 19.831 32.931 1.00 76.81 75 SER A CA 1
ATOM 562 C C . SER A 1 75 ? -33.420 19.194 34.104 1.00 76.81 75 SER A C 1
ATOM 564 O O . SER A 1 75 ? -33.219 19.852 35.129 1.00 76.81 75 SER A O 1
ATOM 566 N N . LEU A 1 76 ? -33.044 17.918 33.974 1.00 82.25 76 LEU A N 1
ATOM 567 C CA . LEU A 1 76 ? -32.335 17.158 35.012 1.00 82.25 76 LEU A CA 1
ATOM 568 C C . LEU A 1 76 ? -30.829 17.423 34.950 1.00 82.25 76 LEU A C 1
ATOM 570 O O . LEU A 1 76 ? -30.283 17.633 33.867 1.00 82.25 76 LEU A O 1
ATOM 574 N N . ASP A 1 77 ? -30.158 17.373 36.102 1.00 79.94 77 ASP A N 1
ATOM 575 C CA . ASP A 1 77 ? -28.697 17.326 36.140 1.00 79.94 77 ASP A CA 1
ATOM 576 C C . ASP A 1 77 ? -28.237 15.900 35.838 1.00 79.94 77 ASP A C 1
ATOM 578 O O . ASP A 1 77 ? -28.512 14.961 36.589 1.00 79.94 77 ASP A O 1
ATOM 582 N N . MET A 1 78 ? -27.547 15.751 34.712 1.00 80.88 78 MET A N 1
ATOM 583 C CA . MET A 1 78 ? -27.009 14.478 34.242 1.00 80.88 78 MET A CA 1
ATOM 584 C C . MET A 1 78 ? -25.548 14.263 34.651 1.00 80.88 78 MET A C 1
ATOM 586 O O . MET A 1 78 ? -24.979 13.228 34.321 1.00 80.88 78 MET A O 1
ATOM 590 N N . LYS A 1 79 ? -24.910 15.215 35.348 1.00 77.25 79 LYS A N 1
ATOM 591 C CA . LYS A 1 79 ? -23.498 15.092 35.735 1.00 77.25 79 LYS A CA 1
ATOM 592 C C . LYS A 1 79 ? -23.251 13.840 36.571 1.00 77.25 79 LYS A C 1
ATOM 594 O O . LYS A 1 79 ? -23.978 13.571 37.526 1.00 77.25 79 LYS A O 1
ATOM 599 N N . GLY A 1 80 ? -22.180 13.121 36.238 1.00 74.44 80 GLY A N 1
ATOM 600 C CA . GLY A 1 80 ? -21.817 11.878 36.909 1.00 74.44 80 GLY A CA 1
ATOM 601 C C . GLY A 1 80 ? -22.662 10.678 36.486 1.00 74.44 80 GLY A C 1
ATOM 602 O O . GLY A 1 80 ? -22.608 9.657 37.170 1.00 74.44 80 GLY A O 1
ATOM 603 N N . PHE A 1 81 ? -23.434 10.782 35.397 1.00 75.50 81 PHE A N 1
ATOM 604 C CA . PHE A 1 81 ? -24.178 9.672 34.808 1.00 75.50 81 PHE A CA 1
ATOM 605 C C . PHE A 1 81 ? -23.870 9.518 33.316 1.00 75.50 81 PHE A C 1
ATOM 607 O O . PHE A 1 81 ? -23.867 10.490 32.564 1.00 75.50 81 PHE A O 1
ATOM 614 N N . GLU A 1 82 ? -23.691 8.275 32.884 1.00 77.31 82 GLU A N 1
ATOM 615 C CA . GLU A 1 82 ? -23.587 7.881 31.480 1.00 77.31 82 GLU A CA 1
ATOM 616 C C . GLU A 1 82 ? -24.898 7.231 31.029 1.00 77.31 82 GLU A C 1
ATOM 618 O O . GLU A 1 82 ? -25.496 6.453 31.777 1.00 77.31 82 GLU A O 1
ATOM 623 N N . SER A 1 83 ? -25.343 7.523 29.805 1.00 78.25 83 SER A N 1
ATOM 624 C CA . SER A 1 83 ? -26.487 6.854 29.176 1.00 78.25 83 SER A CA 1
ATOM 625 C C . SER A 1 83 ? -26.040 5.667 28.327 1.00 78.25 83 SER A C 1
ATOM 627 O O . SER A 1 83 ? -25.065 5.777 27.588 1.00 78.25 83 SER A O 1
ATOM 629 N N . ALA A 1 84 ? -26.800 4.577 28.351 1.00 68.81 84 ALA A N 1
ATOM 630 C CA . ALA A 1 84 ? -26.615 3.413 27.491 1.00 68.81 84 ALA A CA 1
ATOM 631 C C . ALA A 1 84 ? -27.971 2.824 27.060 1.00 68.81 84 ALA A C 1
ATOM 633 O O . ALA A 1 84 ? -29.032 3.272 27.498 1.00 68.81 84 ALA A O 1
ATOM 634 N N . ILE A 1 85 ? -27.934 1.813 26.192 1.00 69.56 85 ILE A N 1
ATOM 635 C CA . ILE A 1 85 ? -29.107 1.042 25.769 1.00 69.56 85 ILE A CA 1
ATOM 636 C C . ILE A 1 85 ? -28.973 -0.382 26.306 1.00 69.56 85 ILE A C 1
ATOM 638 O O . ILE A 1 85 ? -27.928 -1.009 26.129 1.00 69.56 85 ILE A O 1
ATOM 642 N N . ASP A 1 86 ? -30.025 -0.905 26.936 1.00 62.03 86 ASP A N 1
ATOM 643 C CA . ASP A 1 86 ? -30.092 -2.310 27.333 1.00 62.03 86 ASP A CA 1
ATOM 644 C C . ASP A 1 86 ? -30.090 -3.191 26.068 1.00 62.03 86 ASP A C 1
ATOM 646 O O . ASP A 1 86 ? -31.033 -3.125 25.276 1.00 62.03 86 ASP A O 1
ATOM 650 N N . PRO A 1 87 ? -29.069 -4.037 25.844 1.00 48.22 87 PRO A N 1
ATOM 651 C CA . PRO A 1 87 ? -28.972 -4.836 24.626 1.00 48.22 87 PRO A CA 1
ATOM 652 C C . PRO A 1 87 ? -30.037 -5.940 24.534 1.00 48.22 87 PRO A C 1
ATOM 654 O O . PRO A 1 87 ? -30.274 -6.464 23.446 1.00 48.22 87 PRO A O 1
ATOM 657 N N . ALA A 1 88 ? -30.675 -6.317 25.647 1.00 52.38 88 ALA A N 1
ATOM 658 C CA . ALA A 1 88 ? -31.726 -7.327 25.671 1.00 52.38 88 ALA A CA 1
ATOM 659 C C . ALA A 1 88 ? -33.111 -6.742 25.364 1.00 52.38 88 ALA A C 1
ATOM 661 O O . ALA A 1 88 ? -33.950 -7.446 24.799 1.00 52.38 88 ALA A O 1
ATOM 662 N N . THR A 1 89 ? -33.364 -5.480 25.731 1.00 60.69 89 THR A N 1
ATOM 663 C CA . THR A 1 89 ? -34.700 -4.867 25.602 1.00 60.69 89 THR A CA 1
ATOM 664 C C . THR A 1 89 ? -34.760 -3.664 24.661 1.00 60.69 89 THR A C 1
ATOM 666 O O . THR A 1 89 ? -35.841 -3.335 24.179 1.00 60.69 89 THR A O 1
ATOM 669 N N . GLY A 1 90 ? -33.624 -3.033 24.358 1.00 61.81 90 GLY A N 1
ATOM 670 C CA . GLY A 1 90 ? -33.531 -1.815 23.549 1.00 61.81 90 GLY A CA 1
ATOM 671 C C . GLY A 1 90 ? -33.893 -0.529 24.296 1.00 61.81 90 GLY A C 1
ATOM 672 O O . GLY A 1 90 ? -33.997 0.527 23.673 1.00 61.81 90 GLY A O 1
ATOM 673 N N . ASP A 1 91 ? -34.096 -0.597 25.611 1.00 69.31 91 ASP A N 1
ATOM 674 C CA . ASP A 1 91 ? -34.522 0.548 26.412 1.00 69.31 91 ASP A CA 1
ATOM 675 C C . ASP A 1 91 ? -33.336 1.380 26.926 1.00 69.31 91 ASP A C 1
ATOM 677 O O . ASP A 1 91 ? -32.263 0.829 27.178 1.00 69.31 91 ASP A O 1
ATOM 681 N N . PRO A 1 92 ? -33.524 2.691 27.156 1.00 74.31 92 PRO A N 1
ATOM 682 C CA . PRO A 1 92 ? -32.496 3.536 27.749 1.00 74.31 92 PRO A CA 1
ATOM 683 C C . PRO A 1 92 ? -32.250 3.195 29.226 1.00 74.31 92 PRO A C 1
ATOM 685 O O . PRO A 1 92 ? -33.188 3.065 30.018 1.00 74.31 92 PRO A O 1
ATOM 688 N N . ILE A 1 93 ? -30.973 3.122 29.595 1.00 82.69 93 ILE A N 1
ATOM 689 C CA . ILE A 1 93 ? -30.474 2.935 30.962 1.00 82.69 93 ILE A CA 1
ATOM 690 C C . ILE A 1 93 ? -29.397 3.981 31.278 1.00 82.69 93 ILE A C 1
ATOM 692 O O . ILE A 1 93 ? -28.753 4.515 30.376 1.00 82.69 93 ILE A O 1
ATOM 696 N N . PHE A 1 94 ? -29.194 4.273 32.560 1.00 83.31 94 PHE A N 1
ATOM 697 C CA . PHE A 1 94 ? -28.218 5.231 33.066 1.00 83.31 94 PHE A CA 1
ATOM 698 C C . PHE A 1 94 ? -27.415 4.626 34.217 1.00 83.31 94 PHE A C 1
ATOM 700 O O . PHE A 1 94 ? -27.973 3.995 35.115 1.00 83.31 94 PHE A O 1
ATOM 707 N N . GLN A 1 95 ? -26.106 4.851 34.213 1.00 79.50 95 GLN A N 1
ATOM 708 C CA . GLN A 1 95 ? -25.174 4.347 35.226 1.00 79.50 95 GLN A CA 1
ATOM 709 C C . GLN A 1 95 ? -24.278 5.473 35.742 1.00 79.50 95 GLN A C 1
ATOM 711 O O . GLN A 1 95 ? -24.087 6.466 35.049 1.00 79.50 95 GLN A O 1
ATOM 716 N N . SER A 1 96 ? -23.725 5.339 36.949 1.00 73.38 96 SER A N 1
ATOM 717 C CA . SER A 1 96 ? -22.767 6.320 37.472 1.00 73.38 96 SER A CA 1
ATOM 718 C C . SER A 1 96 ? -21.488 6.327 36.634 1.00 73.38 96 SER A C 1
ATOM 720 O O . SER A 1 96 ? -20.926 5.260 36.390 1.00 73.38 96 SER A O 1
ATOM 722 N N . GLU A 1 97 ? -21.006 7.511 36.269 1.00 66.62 97 GLU A N 1
ATOM 723 C CA . GLU A 1 97 ? -19.737 7.723 35.573 1.00 66.62 97 GLU A CA 1
ATOM 724 C C . GLU A 1 97 ? -18.597 7.131 36.421 1.00 66.62 97 GLU A C 1
ATOM 726 O O . GLU A 1 97 ? -18.267 7.616 37.509 1.00 66.62 97 GLU A O 1
ATOM 731 N N . GLY A 1 98 ? -18.041 6.006 35.969 1.00 54.81 98 GLY A N 1
ATOM 732 C CA . GLY A 1 98 ? -16.876 5.403 36.604 1.00 54.81 98 GLY A CA 1
ATOM 733 C C . GLY A 1 98 ? -15.674 6.318 36.393 1.00 54.81 98 GLY A C 1
ATOM 734 O O . GLY A 1 98 ? -15.477 6.836 35.300 1.00 54.81 98 GLY A O 1
ATOM 735 N N . THR A 1 99 ? -14.838 6.526 37.410 1.00 44.09 99 THR A N 1
ATOM 736 C CA . THR A 1 99 ? -13.631 7.368 37.317 1.00 44.09 99 THR A CA 1
ATOM 737 C C . THR A 1 99 ? -12.525 6.741 36.449 1.00 44.09 99 THR A C 1
ATOM 739 O O . THR A 1 99 ? -11.421 6.481 36.926 1.00 44.09 99 THR A O 1
ATOM 742 N N . ALA A 1 100 ? -12.801 6.489 35.173 1.00 39.97 100 ALA A N 1
ATOM 743 C CA . ALA A 1 100 ? -11.845 6.059 34.160 1.00 39.97 100 ALA A CA 1
ATOM 744 C C . ALA A 1 100 ? -11.814 7.096 33.028 1.00 39.97 100 ALA A C 1
ATOM 746 O O . ALA A 1 100 ? -12.119 6.823 31.873 1.00 39.97 100 ALA A O 1
ATOM 747 N N . TYR A 1 101 ? -11.435 8.315 33.405 1.00 36.88 101 TYR A N 1
ATOM 748 C CA . TYR A 1 101 ? -11.174 9.433 32.508 1.00 36.88 101 TYR A CA 1
ATOM 749 C C . TYR A 1 101 ? -9.950 9.104 31.627 1.00 36.88 101 TYR A C 1
ATOM 751 O O . TYR A 1 101 ? -8.810 9.183 32.087 1.00 36.88 101 TYR A O 1
ATOM 759 N N . LEU A 1 102 ? -10.163 8.734 30.363 1.00 39.53 102 LEU A N 1
ATOM 760 C CA . LEU A 1 102 ? -9.203 9.027 29.296 1.00 39.53 102 LEU A CA 1
ATOM 761 C C . LEU A 1 102 ? -9.761 10.263 28.582 1.00 39.53 102 LEU A C 1
ATOM 763 O O . LEU A 1 102 ? -10.902 10.205 28.128 1.00 39.53 102 LEU A O 1
ATOM 767 N N . PRO A 1 103 ? -9.040 11.397 28.554 1.00 41.38 103 PRO A N 1
ATOM 768 C CA . PRO A 1 103 ? -9.619 12.664 28.128 1.00 41.38 103 PRO A CA 1
ATOM 769 C C . PRO A 1 103 ? -10.031 12.581 26.658 1.00 41.38 103 PRO A C 1
ATOM 771 O O . PRO A 1 103 ? -9.181 12.382 25.793 1.00 41.38 103 PRO A O 1
ATOM 774 N N . ALA A 1 104 ? -11.330 12.729 26.406 1.00 44.81 104 ALA A N 1
ATOM 775 C CA . ALA A 1 104 ? -11.862 13.048 25.096 1.00 44.81 104 ALA A CA 1
ATOM 776 C C . ALA A 1 104 ? -11.813 14.567 24.891 1.00 44.81 104 ALA A C 1
ATOM 778 O O . ALA A 1 104 ? -12.138 15.365 25.775 1.00 44.81 104 ALA A O 1
ATOM 779 N N . ASP A 1 105 ? -11.359 14.927 23.705 1.00 46.81 105 ASP A N 1
ATOM 780 C CA . ASP A 1 105 ? -11.242 16.263 23.152 1.00 46.81 105 ASP A CA 1
ATOM 781 C C . ASP A 1 105 ? -12.644 16.901 23.008 1.00 46.81 105 ASP A C 1
ATOM 783 O O . ASP A 1 105 ? -13.645 16.210 22.853 1.00 46.81 105 ASP A O 1
ATOM 787 N N . HIS A 1 106 ? -12.704 18.227 23.105 1.00 41.50 106 HIS A N 1
ATOM 788 C CA . HIS A 1 106 ? -13.877 19.108 23.248 1.00 41.50 106 HIS A CA 1
ATOM 789 C C . HIS A 1 106 ? -15.172 18.771 22.434 1.00 41.50 106 HIS A C 1
ATOM 791 O O . HIS A 1 106 ? -15.077 18.295 21.304 1.00 41.50 106 HIS A O 1
ATOM 797 N N . PRO A 1 107 ? -16.382 19.123 22.943 1.00 45.19 107 PRO A N 1
ATOM 798 C CA . PRO A 1 107 ? -17.638 18.380 22.726 1.00 45.19 107 PRO A CA 1
ATOM 799 C C . PRO A 1 107 ? -18.522 18.674 21.500 1.00 45.19 107 PRO A C 1
ATOM 801 O O . PRO A 1 107 ? -19.629 18.145 21.469 1.00 45.19 107 PRO A O 1
ATOM 804 N N . ASP A 1 108 ? -18.112 19.449 20.496 1.00 48.19 108 ASP A N 1
ATOM 805 C CA . ASP A 1 108 ? -19.051 19.848 19.427 1.00 48.19 108 ASP A CA 1
ATOM 806 C C . ASP A 1 108 ? -18.656 19.272 18.053 1.00 48.19 108 ASP A C 1
ATOM 808 O O . ASP A 1 108 ? -18.153 19.984 17.196 1.00 48.19 108 ASP A O 1
ATOM 812 N N . ASP A 1 109 ? -18.939 17.981 17.843 1.00 55.53 109 ASP A N 1
ATOM 813 C CA . ASP A 1 109 ? -18.976 17.270 16.543 1.00 55.53 109 ASP A CA 1
ATOM 814 C C . ASP A 1 109 ? -17.705 16.556 16.038 1.00 55.53 109 ASP A C 1
ATOM 816 O O . ASP A 1 109 ? -17.159 16.914 14.997 1.00 55.53 109 ASP A O 1
ATOM 820 N N . ILE A 1 110 ? -17.315 15.426 16.649 1.00 48.28 110 ILE A N 1
ATOM 821 C CA . ILE A 1 110 ? -16.672 14.338 15.864 1.00 48.28 110 ILE A CA 1
ATOM 822 C C . ILE A 1 110 ? -16.865 12.918 16.431 1.00 48.28 110 ILE A C 1
ATOM 824 O O . ILE A 1 110 ? -16.633 11.951 15.709 1.00 48.28 110 ILE A O 1
ATOM 828 N N . TYR A 1 111 ? -17.385 12.753 17.652 1.00 47.81 111 TYR A N 1
ATOM 829 C CA . TYR A 1 111 ? -17.629 11.423 18.218 1.00 47.81 111 TYR A CA 1
ATOM 830 C C . TYR A 1 111 ? -19.003 11.329 18.891 1.00 47.81 111 TYR A C 1
ATOM 832 O O . TYR A 1 111 ? -19.115 11.322 20.113 1.00 47.81 111 TYR A O 1
ATOM 840 N N . TRP A 1 112 ? -20.059 11.178 18.085 1.00 46.47 112 TRP A N 1
ATOM 841 C CA . TRP A 1 112 ? -21.117 10.252 18.499 1.00 46.47 112 TRP A CA 1
ATOM 842 C C . TRP A 1 112 ? -20.420 8.903 18.637 1.00 46.47 112 TRP A C 1
ATOM 844 O O . TRP A 1 112 ? -19.752 8.480 17.695 1.00 46.47 112 TRP A O 1
ATOM 854 N N . ASP A 1 113 ? -20.428 8.341 19.838 1.00 54.66 113 ASP A N 1
ATOM 855 C CA . ASP A 1 113 ? -19.499 7.293 20.235 1.00 54.66 113 ASP A CA 1
ATOM 856 C C . ASP A 1 113 ? -19.399 6.120 19.232 1.00 54.66 113 ASP A C 1
ATOM 858 O O . ASP A 1 113 ? -20.303 5.793 18.455 1.00 54.66 113 ASP A O 1
ATOM 862 N N . ASN A 1 114 ? -18.265 5.426 19.277 1.00 47.84 114 ASN A N 1
ATOM 863 C CA . ASN A 1 114 ? -18.002 4.268 18.425 1.00 47.84 114 ASN A CA 1
ATOM 864 C C . ASN A 1 114 ? -18.863 3.035 18.783 1.00 47.84 114 ASN A C 1
ATOM 866 O O . ASN A 1 114 ? -18.551 1.932 18.326 1.00 47.84 114 ASN A O 1
ATOM 870 N N . SER A 1 115 ? -19.909 3.180 19.609 1.00 51.22 115 SER A N 1
ATOM 871 C CA . SER A 1 115 ? -20.813 2.087 19.979 1.00 51.22 115 SER A CA 1
ATOM 872 C C . SER A 1 115 ? -21.920 1.861 18.944 1.00 51.22 115 SER A C 1
ATOM 874 O O . SER A 1 115 ? -22.369 0.727 18.788 1.00 51.22 115 SER A O 1
ATOM 876 N N . ILE A 1 116 ? -22.300 2.889 18.169 1.00 52.94 116 ILE A N 1
ATOM 877 C CA . ILE A 1 116 ? -23.299 2.772 17.083 1.00 52.94 116 ILE A CA 1
ATOM 878 C C . ILE A 1 116 ? -22.678 2.624 15.689 1.00 52.94 116 ILE A C 1
ATOM 880 O O . ILE A 1 116 ? -23.349 2.244 14.728 1.00 52.94 116 ILE A O 1
ATOM 884 N N . SER A 1 117 ? -21.381 2.890 15.563 1.00 50.00 117 SER A N 1
ATOM 885 C CA . SER A 1 117 ? -20.556 2.532 14.412 1.00 50.00 117 SER A CA 1
ATOM 886 C C . SER A 1 117 ? -19.113 2.507 14.893 1.00 50.00 117 SER A C 1
ATOM 888 O O . SER A 1 117 ? -18.587 3.577 15.190 1.00 50.00 117 SER A O 1
ATOM 890 N N . PRO A 1 118 ? -18.440 1.347 14.990 1.00 53.53 118 PRO A N 1
ATOM 891 C CA . PRO A 1 118 ? -17.012 1.324 15.249 1.00 53.53 118 PRO A CA 1
ATOM 892 C C . PRO A 1 118 ? -16.321 1.862 13.995 1.00 53.53 118 PRO A C 1
ATOM 894 O O . PRO A 1 118 ? -15.840 1.096 13.162 1.00 53.53 118 PRO A O 1
ATOM 897 N N . CYS A 1 119 ? -16.321 3.183 13.803 1.00 55.38 119 CYS A N 1
ATOM 898 C CA . CYS A 1 119 ? -15.498 3.796 12.787 1.00 55.38 119 CYS A CA 1
ATOM 899 C C . CYS A 1 119 ? -14.071 3.601 13.287 1.00 55.38 119 CYS A C 1
ATOM 901 O O . CYS A 1 119 ? -13.561 4.287 14.172 1.00 55.38 119 CYS A O 1
ATOM 903 N N . ILE A 1 120 ? -13.433 2.540 12.806 1.00 60.81 120 ILE A N 1
ATOM 904 C CA . ILE A 1 120 ? -12.003 2.428 12.989 1.00 60.81 120 ILE A CA 1
ATOM 905 C C . ILE A 1 120 ? -11.431 3.606 12.209 1.00 60.81 120 ILE A C 1
ATOM 907 O O . ILE A 1 120 ? -11.697 3.697 11.005 1.00 60.81 120 ILE A O 1
ATOM 911 N N . PRO A 1 121 ? -10.716 4.534 12.876 1.00 73.38 121 PRO A N 1
ATOM 912 C CA . PRO A 1 121 ? -10.194 5.704 12.199 1.00 73.38 121 PRO A CA 1
ATOM 913 C C . PRO A 1 121 ? -9.359 5.266 10.990 1.00 73.38 121 PRO A C 1
ATOM 915 O O . PRO A 1 121 ? -8.794 4.171 10.966 1.00 73.38 121 PRO A O 1
ATOM 918 N N . GLY A 1 122 ? -9.338 6.094 9.949 1.00 83.62 122 GLY A N 1
ATOM 919 C CA . GLY A 1 122 ? -8.546 5.827 8.751 1.00 83.62 122 GLY A CA 1
ATOM 920 C C . GLY A 1 122 ? -7.040 5.891 9.027 1.00 83.62 122 GLY A C 1
ATOM 921 O O . GLY A 1 122 ? -6.557 5.621 10.128 1.00 83.62 122 GLY A O 1
ATOM 922 N N . VAL A 1 123 ? -6.269 6.272 8.014 1.00 89.25 123 VAL A N 1
ATOM 923 C CA . VAL A 1 123 ? -4.840 6.548 8.199 1.00 89.25 123 VAL A CA 1
ATOM 924 C C . VAL A 1 123 ? -4.606 7.986 8.669 1.00 89.25 123 VAL A C 1
ATOM 926 O O . VAL A 1 123 ? -5.410 8.872 8.386 1.00 89.25 123 VAL A O 1
ATOM 929 N N . ASN A 1 124 ? -3.492 8.239 9.358 1.00 87.38 124 ASN A N 1
ATOM 930 C CA . ASN A 1 124 ? -3.129 9.572 9.870 1.00 87.38 124 ASN A CA 1
ATOM 931 C C . ASN A 1 124 ? -2.382 10.470 8.863 1.00 87.38 124 ASN A C 1
ATOM 933 O O . ASN A 1 124 ? -1.813 11.488 9.256 1.00 87.38 124 ASN A O 1
ATOM 937 N N . GLY A 1 125 ? -2.333 10.084 7.590 1.00 89.94 125 GLY A N 1
ATOM 938 C CA . GLY A 1 125 ? -1.561 10.774 6.561 1.00 89.94 125 GLY A CA 1
ATOM 939 C C . GLY A 1 125 ? -2.142 10.580 5.166 1.00 89.94 125 GLY A C 1
ATOM 940 O O . GLY A 1 125 ? -3.316 10.243 5.007 1.00 89.94 125 GLY A O 1
ATOM 941 N N . PHE A 1 126 ? -1.327 10.809 4.140 1.00 94.50 126 PHE A N 1
ATOM 942 C CA . PHE A 1 126 ? -1.779 10.725 2.754 1.00 94.50 126 PHE A CA 1
ATOM 943 C C . PHE A 1 126 ? -1.751 9.285 2.258 1.00 94.50 126 PHE A C 1
ATOM 945 O O . PHE A 1 126 ? -0.746 8.596 2.410 1.00 94.50 126 PHE A O 1
ATOM 952 N N . VAL A 1 127 ? -2.828 8.852 1.605 1.00 97.69 127 VAL A N 1
ATOM 953 C CA . VAL A 1 127 ? -2.848 7.630 0.793 1.00 97.69 127 VAL A CA 1
ATOM 954 C C . VAL A 1 127 ? -2.572 8.023 -0.653 1.00 97.69 127 VAL A C 1
ATOM 956 O O . VAL A 1 127 ? -3.283 8.860 -1.206 1.00 97.69 127 VAL A O 1
ATOM 959 N N . PHE A 1 128 ? -1.560 7.416 -1.268 1.00 97.75 128 PHE A N 1
ATOM 960 C CA . PHE A 1 128 ? -1.204 7.660 -2.670 1.00 97.75 128 PHE A CA 1
ATOM 961 C C . PHE A 1 128 ? -1.590 6.497 -3.583 1.00 97.75 128 PHE A C 1
ATOM 963 O O . PHE A 1 128 ? -1.903 6.712 -4.752 1.00 97.75 128 PHE A O 1
ATOM 970 N N . ALA A 1 129 ? -1.609 5.275 -3.052 1.00 97.62 129 ALA A N 1
ATOM 971 C CA . ALA A 1 129 ? -1.938 4.075 -3.803 1.00 97.62 129 ALA A CA 1
ATOM 972 C C . ALA A 1 129 ? -2.885 3.170 -3.018 1.00 97.62 129 ALA A C 1
ATOM 974 O O . ALA A 1 129 ? -2.833 3.095 -1.789 1.00 97.62 129 ALA A O 1
ATOM 975 N N . SER A 1 130 ? -3.724 2.432 -3.741 1.00 98.00 130 SER A N 1
ATOM 976 C CA . SER A 1 130 ? -4.531 1.363 -3.162 1.00 98.00 130 SER A CA 1
ATOM 977 C C . SER A 1 130 ? -4.686 0.200 -4.136 1.00 98.00 130 SER A C 1
ATOM 979 O O . SER A 1 130 ? -4.693 0.398 -5.351 1.00 98.00 130 SER A O 1
ATOM 981 N N . VAL A 1 131 ? -4.782 -1.017 -3.605 1.00 98.38 131 VAL A N 1
ATOM 982 C CA . VAL A 1 131 ? -5.003 -2.242 -4.383 1.00 98.38 131 VAL A CA 1
ATOM 983 C C . VAL A 1 131 ? -5.700 -3.287 -3.518 1.00 98.38 131 VAL A C 1
ATOM 985 O O . VAL A 1 131 ? -5.529 -3.302 -2.303 1.00 98.38 131 VAL A O 1
ATOM 988 N N . VAL A 1 132 ? -6.470 -4.187 -4.124 1.00 98.12 132 VAL A N 1
ATOM 989 C CA . VAL A 1 132 ? -6.993 -5.363 -3.416 1.00 98.12 132 VAL A CA 1
ATOM 990 C C . VAL A 1 132 ? -5.962 -6.487 -3.479 1.00 98.12 132 VAL A C 1
ATOM 992 O O . VAL A 1 132 ? -5.500 -6.846 -4.561 1.00 98.12 132 VAL A O 1
ATOM 995 N N . TYR A 1 133 ? -5.624 -7.063 -2.327 1.00 97.88 133 TYR A N 1
ATOM 996 C CA . TYR A 1 133 ? -4.692 -8.182 -2.203 1.00 97.88 133 TYR A CA 1
ATOM 997 C C . TYR A 1 133 ? -5.215 -9.186 -1.173 1.00 97.88 133 TYR A C 1
ATOM 999 O O . TYR A 1 133 ? -5.514 -8.817 -0.041 1.00 97.88 133 TYR A O 1
ATOM 1007 N N . ASN A 1 134 ? -5.353 -10.455 -1.574 1.00 95.62 134 ASN A N 1
ATOM 1008 C CA . ASN A 1 134 ? -5.854 -11.550 -0.730 1.00 95.62 134 ASN A CA 1
ATOM 1009 C C . ASN A 1 134 ? -7.171 -11.241 0.011 1.00 95.62 134 ASN A C 1
ATOM 1011 O O . ASN A 1 134 ? -7.363 -11.652 1.150 1.00 95.62 134 ASN A O 1
ATOM 1015 N N . GLY A 1 135 ? -8.088 -10.525 -0.646 1.00 95.00 135 GLY A N 1
ATOM 1016 C CA . GLY A 1 135 ? -9.400 -10.177 -0.087 1.00 95.00 135 GLY A CA 1
ATOM 1017 C C . GLY A 1 135 ? -9.423 -8.914 0.779 1.00 95.00 135 GLY A C 1
ATOM 1018 O O . GLY A 1 135 ? -10.509 -8.468 1.132 1.00 95.00 135 GLY A O 1
ATOM 1019 N N . SER A 1 136 ? -8.268 -8.300 1.046 1.00 96.38 136 SER A N 1
ATOM 1020 C CA . SER A 1 136 ? -8.158 -7.055 1.812 1.00 96.38 136 SER A CA 1
ATOM 1021 C C . SER A 1 136 ? -7.832 -5.867 0.908 1.00 96.38 136 SER A C 1
ATOM 1023 O O . SER A 1 136 ? -7.113 -5.999 -0.086 1.00 96.38 136 SER A O 1
ATOM 1025 N N . LEU A 1 137 ? -8.324 -4.680 1.268 1.00 97.31 137 LEU A N 1
ATOM 1026 C CA . LEU A 1 137 ? -7.884 -3.424 0.662 1.00 97.31 137 LEU A CA 1
ATOM 1027 C C . LEU A 1 137 ? -6.532 -3.044 1.263 1.00 97.31 137 LEU A C 1
ATOM 1029 O O . LEU A 1 137 ? -6.441 -2.767 2.452 1.00 97.31 137 LEU A O 1
ATOM 1033 N N . VAL A 1 138 ? -5.487 -2.995 0.452 1.00 98.31 138 VAL A N 1
ATOM 1034 C CA . VAL A 1 138 ? -4.178 -2.490 0.860 1.00 98.31 138 VAL A CA 1
ATOM 1035 C C . VAL A 1 138 ? -4.042 -1.044 0.419 1.00 98.31 138 VAL A C 1
ATOM 1037 O O . VAL A 1 138 ? -4.310 -0.716 -0.737 1.00 98.31 138 VAL A O 1
ATOM 1040 N N . VAL A 1 139 ? -3.602 -0.188 1.333 1.00 98.31 139 VAL A N 1
ATOM 1041 C CA . VAL A 1 139 ? -3.296 1.220 1.077 1.00 98.31 139 VAL A CA 1
ATOM 1042 C C . VAL A 1 139 ? -1.818 1.477 1.314 1.00 98.31 139 VAL A C 1
ATOM 1044 O O . VAL A 1 139 ? -1.230 0.949 2.258 1.00 98.31 139 VAL A O 1
ATOM 1047 N N . GLY A 1 140 ? -1.227 2.290 0.448 1.00 97.75 140 GLY A N 1
ATOM 1048 C CA . GLY A 1 140 ? 0.148 2.756 0.533 1.00 97.75 140 GLY A CA 1
ATOM 1049 C C . GLY A 1 140 ? 0.196 4.274 0.429 1.00 97.75 140 GLY A C 1
ATOM 1050 O O . GLY A 1 140 ? -0.614 4.879 -0.279 1.00 97.75 140 GLY A O 1
ATOM 1051 N N . GLY A 1 141 ? 1.109 4.907 1.154 1.00 97.12 141 GLY A N 1
ATOM 1052 C CA . GLY A 1 141 ? 1.206 6.358 1.145 1.00 97.12 141 GLY A CA 1
ATOM 1053 C C . GLY A 1 141 ? 2.291 6.906 2.056 1.00 97.12 141 GLY A C 1
ATOM 1054 O O . GLY A 1 141 ? 3.309 6.249 2.244 1.00 97.12 141 GLY A O 1
ATOM 1055 N N . SER A 1 142 ? 2.051 8.095 2.606 1.00 94.75 142 SER A N 1
ATOM 1056 C CA . SER A 1 142 ? 2.876 8.731 3.637 1.00 94.75 142 SER A CA 1
ATOM 1057 C C . SER A 1 142 ? 2.066 8.822 4.926 1.00 94.75 142 SER A C 1
ATOM 1059 O O . SER A 1 142 ? 1.282 9.754 5.124 1.00 94.75 142 SER A O 1
ATOM 1061 N N . PHE A 1 143 ? 2.173 7.792 5.763 1.00 92.25 143 PHE A N 1
ATOM 1062 C CA . PHE A 1 143 ? 1.447 7.683 7.029 1.00 92.25 143 PHE A CA 1
ATOM 1063 C C . PHE A 1 143 ? 2.174 6.735 7.985 1.00 92.25 143 PHE A C 1
ATOM 1065 O O . PHE A 1 143 ? 2.977 5.899 7.573 1.00 92.25 143 PHE A O 1
ATOM 1072 N N . THR A 1 144 ? 1.883 6.858 9.277 1.00 89.81 144 THR A N 1
ATOM 1073 C CA . THR A 1 144 ? 2.515 6.053 10.339 1.00 89.81 144 THR A CA 1
ATOM 1074 C C . THR A 1 144 ? 1.510 5.277 11.186 1.00 89.81 144 THR A C 1
ATOM 1076 O O . THR A 1 144 ? 1.898 4.418 11.981 1.00 89.81 144 THR A O 1
ATOM 1079 N N . ILE A 1 145 ? 0.215 5.557 11.026 1.00 82.62 145 ILE A N 1
ATOM 1080 C CA . ILE A 1 145 ? -0.879 4.937 11.771 1.00 82.62 145 ILE A CA 1
ATOM 1081 C C . ILE A 1 145 ? -2.023 4.619 10.805 1.00 82.62 145 ILE A C 1
ATOM 1083 O O . ILE A 1 145 ? -2.380 5.453 9.973 1.00 82.62 145 ILE A O 1
ATOM 1087 N N . ALA A 1 146 ? -2.610 3.431 10.956 1.00 85.31 146 ALA A N 1
ATOM 1088 C CA . ALA A 1 146 ? -3.853 3.013 10.313 1.00 85.31 146 ALA A CA 1
ATOM 1089 C C . ALA A 1 146 ? -4.803 2.465 11.386 1.00 85.31 146 ALA A C 1
ATOM 1091 O O . ALA A 1 146 ? -4.521 1.442 12.020 1.00 85.31 146 ALA A O 1
ATOM 1092 N N . GLY A 1 147 ? -5.906 3.165 11.653 1.00 86.00 147 GLY A N 1
ATOM 1093 C CA . GLY A 1 147 ? -6.763 2.850 12.791 1.00 86.00 147 GLY A CA 1
ATOM 1094 C C . GLY A 1 147 ? -6.016 2.957 14.113 1.00 86.00 147 GLY A C 1
ATOM 1095 O O . GLY A 1 147 ? -5.594 4.034 14.521 1.00 86.00 147 GLY A O 1
ATOM 1096 N N . ARG A 1 148 ? -5.869 1.821 14.797 1.00 80.94 148 ARG A N 1
ATOM 1097 C CA . ARG A 1 148 ? -5.144 1.715 16.074 1.00 80.94 148 ARG A CA 1
ATOM 1098 C C . ARG A 1 148 ? -3.752 1.094 15.928 1.00 80.94 148 ARG A C 1
ATOM 1100 O O . ARG A 1 148 ? -3.063 0.922 16.929 1.00 80.94 148 ARG A O 1
ATOM 1107 N N . ALA A 1 149 ? -3.352 0.724 14.713 1.00 80.62 149 ALA A N 1
ATOM 1108 C CA . ALA A 1 149 ? -2.091 0.045 14.460 1.00 80.62 149 ALA A CA 1
ATOM 1109 C C . ALA A 1 149 ? -1.021 1.017 13.953 1.00 80.62 149 ALA A C 1
ATOM 1111 O O . ALA A 1 149 ? -1.290 1.863 13.098 1.00 80.62 149 ALA A O 1
ATOM 1112 N N . PHE A 1 150 ? 0.213 0.842 14.430 1.00 84.31 150 PHE A N 1
ATOM 1113 C CA . PHE A 1 150 ? 1.384 1.450 13.802 1.00 84.31 150 PHE A CA 1
ATOM 1114 C C . PHE A 1 150 ? 1.629 0.776 12.455 1.00 84.31 150 PHE A C 1
ATOM 1116 O O . PHE A 1 150 ? 1.850 -0.433 12.393 1.00 84.31 150 PHE A O 1
ATOM 1123 N N . ALA A 1 151 ? 1.578 1.560 11.385 1.00 88.12 151 ALA A N 1
ATOM 1124 C CA . ALA A 1 151 ? 1.707 1.085 10.019 1.00 88.12 151 ALA A CA 1
ATOM 1125 C C . ALA A 1 151 ? 2.602 2.050 9.244 1.00 88.12 151 ALA A C 1
ATOM 1127 O O . ALA A 1 151 ? 2.199 3.168 8.936 1.00 88.12 151 ALA A O 1
ATOM 1128 N N . ASN A 1 152 ? 3.829 1.621 8.947 1.00 89.94 152 ASN A N 1
ATOM 1129 C CA . ASN A 1 152 ? 4.803 2.452 8.245 1.00 89.94 152 ASN A CA 1
ATOM 1130 C C . ASN A 1 152 ? 4.487 2.454 6.747 1.00 89.94 152 ASN A C 1
ATOM 1132 O O . ASN A 1 152 ? 4.893 1.537 6.032 1.00 89.94 152 ASN A O 1
ATOM 1136 N N . ASN A 1 153 ? 3.754 3.471 6.288 1.00 95.44 153 ASN A N 1
ATOM 1137 C CA . ASN A 1 153 ? 3.457 3.772 4.882 1.00 95.44 153 ASN A CA 1
ATOM 1138 C C . ASN A 1 153 ? 2.658 2.705 4.110 1.00 95.44 153 ASN A C 1
ATOM 1140 O O . ASN A 1 153 ? 2.388 2.894 2.923 1.00 95.44 153 ASN A O 1
ATOM 1144 N N . ILE A 1 154 ? 2.274 1.592 4.747 1.00 96.69 154 ILE A N 1
ATOM 1145 C CA . ILE A 1 154 ? 1.462 0.530 4.146 1.00 96.69 154 ILE A CA 1
ATOM 1146 C C . ILE A 1 154 ? 0.609 -0.208 5.187 1.00 96.69 154 ILE A C 1
ATOM 1148 O O . ILE A 1 154 ? 1.101 -0.604 6.245 1.00 96.69 154 ILE A O 1
ATOM 1152 N N . ALA A 1 155 ? -0.675 -0.405 4.883 1.00 96.88 155 ALA A N 1
ATOM 1153 C CA . ALA A 1 155 ? -1.640 -1.082 5.751 1.00 96.88 155 ALA A CA 1
ATOM 1154 C C . ALA A 1 155 ? -2.700 -1.830 4.933 1.00 96.88 155 ALA A C 1
ATOM 1156 O O . ALA A 1 155 ? -2.982 -1.466 3.794 1.00 96.88 155 ALA A O 1
ATOM 1157 N N . SER A 1 156 ? -3.307 -2.857 5.524 1.00 97.19 156 SER A N 1
ATOM 1158 C CA . SER A 1 156 ? -4.414 -3.630 4.951 1.00 97.19 156 SER A CA 1
ATOM 1159 C C . SER A 1 156 ? -5.687 -3.455 5.767 1.00 97.19 156 SER A C 1
ATOM 1161 O O . SER A 1 156 ? -5.622 -3.397 6.990 1.00 97.19 156 SER A O 1
ATOM 1163 N N . TRP A 1 157 ? -6.827 -3.392 5.088 1.00 96.06 157 TRP A N 1
ATOM 1164 C CA . TRP A 1 157 ? -8.169 -3.346 5.650 1.00 96.06 157 TRP A CA 1
ATOM 1165 C C . TRP A 1 157 ? -8.939 -4.595 5.238 1.00 96.06 157 TRP A C 1
ATOM 1167 O O . TRP A 1 157 ? -9.133 -4.836 4.045 1.00 96.06 157 TRP A O 1
ATOM 1177 N N . ASP A 1 158 ? -9.386 -5.376 6.216 1.00 91.69 158 ASP A N 1
ATOM 1178 C CA . ASP A 1 158 ? -10.106 -6.641 5.996 1.00 91.69 158 ASP A CA 1
ATOM 1179 C C . ASP A 1 158 ? -11.640 -6.488 5.941 1.00 91.69 158 ASP A C 1
ATOM 1181 O O . ASP A 1 158 ? -12.372 -7.474 5.901 1.00 91.69 158 ASP A O 1
ATOM 1185 N N . GLY A 1 159 ? -12.143 -5.250 5.944 1.00 88.38 159 GLY A N 1
ATOM 1186 C CA . GLY A 1 159 ? -13.572 -4.951 6.072 1.00 88.38 159 GLY A CA 1
ATOM 1187 C C . GLY A 1 159 ? -13.995 -4.592 7.496 1.00 88.38 159 GLY A C 1
ATOM 1188 O O . GLY A 1 159 ? -15.038 -3.966 7.672 1.00 88.38 159 GLY A O 1
ATOM 1189 N N . THR A 1 160 ? -13.179 -4.939 8.490 1.00 86.62 160 THR A N 1
ATOM 1190 C CA . THR A 1 160 ? -13.462 -4.737 9.915 1.00 86.62 160 THR A CA 1
ATOM 1191 C C . THR A 1 160 ? -12.328 -4.089 10.692 1.00 86.62 160 THR A C 1
ATOM 1193 O O . THR A 1 160 ? -12.616 -3.525 11.737 1.00 86.62 160 THR A O 1
ATOM 1196 N N . GLY A 1 161 ? -11.078 -4.166 10.224 1.00 85.75 161 GLY A N 1
ATOM 1197 C CA . GLY A 1 161 ? -9.872 -3.763 10.942 1.00 85.75 161 GLY A CA 1
ATOM 1198 C C . GLY A 1 161 ? -8.708 -3.394 10.022 1.00 85.75 161 GLY A C 1
ATOM 1199 O O . GLY A 1 161 ? -8.539 -3.970 8.947 1.00 85.75 161 GLY A O 1
ATOM 1200 N N . TRP A 1 162 ? -7.885 -2.432 10.464 1.00 92.25 162 TRP A N 1
ATOM 1201 C CA . TRP A 1 162 ? -6.600 -2.118 9.832 1.00 92.25 162 TRP A CA 1
ATOM 1202 C C . TRP A 1 162 ? -5.482 -2.959 10.455 1.00 92.25 162 TRP A C 1
ATOM 1204 O O . TRP A 1 162 ? -5.359 -3.015 11.678 1.00 92.25 162 TRP A O 1
ATOM 1214 N N . SER A 1 163 ? -4.633 -3.549 9.615 1.00 91.19 163 SER A N 1
ATOM 1215 C CA . SER A 1 163 ? -3.441 -4.305 10.016 1.00 91.19 163 SER A CA 1
ATOM 1216 C C . SER A 1 163 ? -2.202 -3.845 9.236 1.00 91.19 163 SER A C 1
ATOM 1218 O O . SER A 1 163 ? -2.298 -3.634 8.021 1.00 91.19 163 SER A O 1
ATOM 1220 N N . PRO A 1 164 ? -1.026 -3.709 9.879 1.00 92.88 164 PRO A N 1
ATOM 1221 C CA . PRO A 1 164 ? 0.219 -3.398 9.182 1.00 92.88 164 PRO A CA 1
ATOM 1222 C C . PRO A 1 164 ? 0.706 -4.599 8.360 1.00 92.88 164 PRO A C 1
ATOM 1224 O O . PRO A 1 164 ? 0.411 -5.748 8.688 1.00 92.88 164 PRO A O 1
ATOM 1227 N N . LEU A 1 165 ? 1.490 -4.346 7.307 1.00 92.06 165 LEU A N 1
ATOM 1228 C CA . LEU A 1 165 ? 2.148 -5.405 6.527 1.00 92.06 165 LEU A CA 1
ATOM 1229 C C . LEU A 1 165 ? 3.621 -5.521 6.935 1.00 92.06 165 LEU A C 1
ATOM 1231 O O . LEU A 1 165 ? 4.473 -4.771 6.446 1.00 92.06 165 LEU A O 1
ATOM 1235 N N . GLY A 1 166 ? 3.919 -6.468 7.829 1.00 89.81 166 GLY A N 1
ATOM 1236 C CA . GLY A 1 166 ? 5.268 -6.676 8.364 1.00 89.81 166 GLY A CA 1
ATOM 1237 C C . GLY A 1 166 ? 5.792 -5.430 9.084 1.00 89.81 166 GLY A C 1
ATOM 1238 O O . GLY A 1 166 ? 5.058 -4.777 9.822 1.00 89.81 166 GLY A O 1
ATOM 1239 N N . SER A 1 167 ? 7.055 -5.066 8.845 1.00 86.69 167 SER A N 1
ATOM 1240 C CA . SER A 1 167 ? 7.643 -3.807 9.334 1.00 86.69 167 SER A CA 1
ATOM 1241 C C . SER A 1 167 ? 7.184 -2.561 8.559 1.00 86.69 167 SER A C 1
ATOM 1243 O O . SER A 1 167 ? 7.533 -1.442 8.939 1.00 86.69 167 SER A O 1
ATOM 1245 N N . GLY A 1 168 ? 6.430 -2.741 7.471 1.00 90.44 168 GLY A N 1
ATOM 1246 C CA . GLY A 1 168 ? 6.062 -1.692 6.526 1.00 90.44 168 GLY A CA 1
ATOM 1247 C C . GLY A 1 168 ? 7.220 -1.240 5.631 1.00 90.44 168 GLY A C 1
ATOM 1248 O O . GLY A 1 168 ? 8.155 -2.001 5.372 1.00 90.44 168 GLY A O 1
ATOM 1249 N N . MET A 1 169 ? 7.133 -0.003 5.144 1.00 89.50 169 MET A N 1
ATOM 1250 C CA . MET A 1 169 ? 8.069 0.603 4.195 1.00 89.50 169 MET A CA 1
ATOM 1251 C C . MET A 1 169 ? 8.868 1.732 4.829 1.00 89.50 169 MET A C 1
ATOM 1253 O O . MET A 1 169 ? 8.338 2.535 5.594 1.00 89.50 169 MET A O 1
ATOM 1257 N N . ASN A 1 170 ? 10.135 1.846 4.431 1.00 86.44 170 ASN A N 1
ATOM 1258 C CA . ASN A 1 170 ? 11.029 2.901 4.916 1.00 86.44 170 ASN A CA 1
ATOM 1259 C C . ASN A 1 170 ? 10.646 4.299 4.409 1.00 86.44 170 ASN A C 1
ATOM 1261 O O . ASN A 1 170 ? 11.012 5.293 5.028 1.00 86.44 170 ASN A O 1
ATOM 1265 N N . TYR A 1 171 ? 9.941 4.370 3.280 1.00 91.19 171 TYR A N 1
ATOM 1266 C CA . TYR A 1 171 ? 9.567 5.611 2.612 1.00 91.19 171 TYR A CA 1
ATOM 1267 C C . TYR A 1 171 ? 8.164 5.507 2.015 1.00 91.19 171 TYR A C 1
ATOM 1269 O O . TYR A 1 171 ? 7.561 4.430 2.019 1.00 91.19 171 TYR A O 1
ATOM 1277 N N . ASP A 1 172 ? 7.687 6.626 1.473 1.00 94.19 172 ASP A N 1
ATOM 1278 C CA . ASP A 1 172 ? 6.374 6.739 0.854 1.00 94.19 172 ASP A CA 1
ATOM 1279 C C . ASP A 1 172 ? 6.156 5.688 -0.239 1.00 94.19 172 ASP A C 1
ATOM 1281 O O . ASP A 1 172 ? 6.995 5.481 -1.128 1.00 94.19 172 ASP A O 1
ATOM 1285 N N . VAL A 1 173 ? 4.979 5.066 -0.193 1.00 97.00 173 VAL A N 1
ATOM 1286 C CA . VAL A 1 173 ? 4.501 4.146 -1.225 1.00 97.00 173 VAL A CA 1
ATOM 1287 C C . VAL A 1 173 ? 3.626 4.920 -2.195 1.00 97.00 173 VAL A C 1
ATOM 1289 O O . VAL A 1 173 ? 2.561 5.403 -1.820 1.00 97.00 173 VAL A O 1
ATOM 1292 N N . LEU A 1 174 ? 4.067 5.027 -3.445 1.00 97.38 174 LEU A N 1
ATOM 1293 C CA . LEU A 1 174 ? 3.389 5.801 -4.489 1.00 97.38 174 LEU A CA 1
ATOM 1294 C C . LEU A 1 174 ? 2.623 4.923 -5.477 1.00 97.38 174 LEU A C 1
ATOM 1296 O O . LEU A 1 174 ? 1.692 5.396 -6.119 1.00 97.38 174 LEU A O 1
ATOM 1300 N N . ALA A 1 175 ? 2.998 3.650 -5.594 1.00 97.69 175 ALA A N 1
ATOM 1301 C CA . ALA A 1 175 ? 2.354 2.700 -6.487 1.00 97.69 175 ALA A CA 1
ATOM 1302 C C . ALA A 1 175 ? 2.204 1.338 -5.811 1.00 97.69 175 ALA A C 1
ATOM 1304 O O . ALA A 1 175 ? 3.117 0.868 -5.132 1.00 97.69 175 ALA A O 1
ATOM 1305 N N . LEU A 1 176 ? 1.069 0.683 -6.045 1.00 98.31 176 LEU A N 1
ATOM 1306 C CA . LEU A 1 176 ? 0.811 -0.688 -5.618 1.00 98.31 176 LEU A CA 1
ATOM 1307 C C . LEU A 1 176 ? 0.234 -1.490 -6.782 1.00 98.31 176 LEU A C 1
ATOM 1309 O O . LEU A 1 176 ? -0.605 -0.994 -7.531 1.00 98.31 176 LEU A O 1
ATOM 1313 N N . THR A 1 177 ? 0.667 -2.738 -6.927 1.00 98.38 177 THR A N 1
ATOM 1314 C CA . THR A 1 177 ? 0.040 -3.702 -7.839 1.00 98.38 177 THR A CA 1
ATOM 1315 C C . THR A 1 177 ? 0.184 -5.121 -7.301 1.00 98.38 177 THR A C 1
ATOM 1317 O O . THR A 1 177 ? 0.921 -5.350 -6.347 1.00 98.38 177 THR A O 1
ATOM 1320 N N . VAL A 1 178 ? -0.502 -6.084 -7.909 1.00 98.19 178 VAL A N 1
ATOM 1321 C CA . VAL A 1 178 ? -0.315 -7.508 -7.612 1.00 98.19 178 VAL A CA 1
ATOM 1322 C C . VAL A 1 178 ? 0.319 -8.169 -8.827 1.00 98.19 178 VAL A C 1
ATOM 1324 O O . VAL A 1 178 ? -0.191 -8.049 -9.939 1.00 98.19 178 VAL A O 1
ATOM 1327 N N . TYR A 1 179 ? 1.427 -8.874 -8.618 1.00 97.94 179 TYR A N 1
ATOM 1328 C CA . TYR A 1 179 ? 2.167 -9.569 -9.666 1.00 97.94 179 TYR A CA 1
ATOM 1329 C C . TYR A 1 179 ? 2.555 -10.967 -9.191 1.00 97.94 179 TYR A C 1
ATOM 1331 O O . TYR A 1 179 ? 3.167 -11.117 -8.137 1.00 97.94 179 TYR A O 1
ATOM 1339 N N . ASN A 1 180 ? 2.186 -11.995 -9.961 1.00 96.12 180 ASN A N 1
ATOM 1340 C CA . ASN A 1 180 ? 2.457 -13.406 -9.654 1.00 96.12 180 ASN A CA 1
ATOM 1341 C C . ASN A 1 180 ? 2.080 -13.825 -8.220 1.00 96.12 180 ASN A C 1
ATOM 1343 O O . ASN A 1 180 ? 2.792 -14.591 -7.580 1.00 96.12 180 ASN A O 1
ATOM 1347 N N . GLY A 1 181 ? 0.951 -13.315 -7.719 1.00 95.88 181 GLY A N 1
ATOM 1348 C CA . GLY A 1 181 ? 0.452 -13.628 -6.378 1.00 95.88 181 GLY A CA 1
ATOM 1349 C C . GLY A 1 181 ? 1.107 -12.839 -5.244 1.00 95.88 181 GLY A C 1
ATOM 1350 O O . GLY A 1 181 ? 0.671 -12.984 -4.111 1.00 95.88 181 GLY A O 1
ATOM 1351 N N . ASN A 1 182 ? 2.075 -11.971 -5.542 1.00 97.44 182 ASN A N 1
ATOM 1352 C CA . ASN A 1 182 ? 2.723 -11.101 -4.567 1.00 97.44 182 ASN A CA 1
ATOM 1353 C C . ASN A 1 182 ? 2.219 -9.664 -4.699 1.00 97.44 182 ASN A C 1
ATOM 1355 O O . ASN A 1 182 ? 1.905 -9.194 -5.797 1.00 97.44 182 ASN A O 1
ATOM 1359 N N . LEU A 1 183 ? 2.199 -8.940 -3.586 1.00 97.94 183 LEU A N 1
ATOM 1360 C CA . LEU A 1 183 ? 1.933 -7.506 -3.582 1.00 97.94 183 LEU A CA 1
ATOM 1361 C C . LEU A 1 183 ? 3.232 -6.749 -3.868 1.00 97.94 183 LEU A C 1
ATOM 1363 O O . LEU A 1 183 ? 4.230 -6.931 -3.178 1.00 97.94 183 LEU A O 1
ATOM 1367 N N . ILE A 1 184 ? 3.217 -5.878 -4.868 1.00 97.69 184 ILE A N 1
ATOM 1368 C CA . ILE A 1 184 ? 4.366 -5.073 -5.269 1.00 97.69 184 ILE A CA 1
ATOM 1369 C C . ILE A 1 184 ? 4.130 -3.622 -4.875 1.00 97.69 184 ILE A C 1
ATOM 1371 O O . ILE A 1 184 ? 3.103 -3.048 -5.234 1.00 97.69 184 ILE A O 1
ATOM 1375 N N . ALA A 1 185 ? 5.100 -3.026 -4.187 1.00 97.06 185 ALA A N 1
ATOM 1376 C CA . ALA A 1 185 ? 5.105 -1.625 -3.791 1.00 97.06 185 ALA A CA 1
ATOM 1377 C C . ALA A 1 185 ? 6.224 -0.870 -4.516 1.00 97.06 185 ALA A C 1
ATOM 1379 O O . ALA A 1 185 ? 7.380 -1.287 -4.476 1.00 97.06 185 ALA A O 1
ATOM 1380 N N . GLY A 1 186 ? 5.876 0.244 -5.159 1.00 95.81 186 GLY A N 1
ATOM 1381 C CA . GLY A 1 186 ? 6.797 1.214 -5.747 1.00 95.81 186 GLY A CA 1
ATOM 1382 C C . GLY A 1 186 ? 6.782 2.517 -4.950 1.00 95.81 186 GLY A C 1
ATOM 1383 O O . GLY A 1 186 ? 5.729 2.936 -4.466 1.00 95.81 186 GLY A O 1
ATOM 1384 N N . GLY A 1 187 ? 7.938 3.156 -4.788 1.00 91.81 187 GLY A N 1
ATOM 1385 C CA . GLY A 1 187 ? 8.052 4.340 -3.938 1.00 91.81 187 GLY A CA 1
ATOM 1386 C C . GLY A 1 187 ? 9.384 5.065 -4.065 1.00 91.81 187 GLY A C 1
ATOM 1387 O O . GLY A 1 187 ? 10.101 4.909 -5.051 1.00 91.81 187 GLY A O 1
ATOM 1388 N N . THR A 1 188 ? 9.717 5.874 -3.061 1.00 80.94 188 THR A N 1
ATOM 1389 C CA . THR A 1 188 ? 10.892 6.770 -3.054 1.00 80.94 188 THR A CA 1
ATOM 1390 C C . THR A 1 188 ? 12.171 6.145 -2.469 1.00 80.94 188 THR A C 1
ATOM 1392 O O . THR A 1 188 ? 13.177 6.833 -2.321 1.00 80.94 188 THR A O 1
ATOM 1395 N N . SER A 1 189 ? 12.163 4.842 -2.158 1.00 76.38 189 SER A N 1
ATOM 1396 C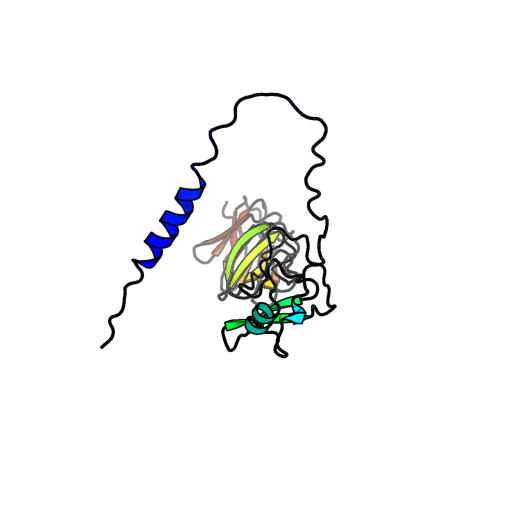 CA . SER A 1 189 ? 13.315 4.107 -1.603 1.00 76.38 189 SER A CA 1
ATOM 1397 C C . SER A 1 189 ? 14.509 4.021 -2.569 1.00 76.38 189 SER A C 1
ATOM 1399 O O . SER A 1 189 ? 14.331 4.045 -3.782 1.00 76.38 189 SER A O 1
ATOM 1401 N N . ALA A 1 190 ? 15.720 3.807 -2.037 1.00 57.38 190 ALA A N 1
ATOM 1402 C CA . ALA A 1 190 ? 16.956 3.608 -2.809 1.00 57.38 190 ALA A CA 1
ATOM 1403 C C . ALA A 1 190 ? 16.947 2.369 -3.728 1.00 57.38 190 ALA A C 1
ATOM 1405 O O . ALA A 1 190 ? 17.752 2.290 -4.649 1.00 57.38 190 ALA A O 1
ATOM 1406 N N . THR A 1 191 ? 16.053 1.406 -3.482 1.00 74.88 191 THR A N 1
ATOM 1407 C CA . THR A 1 191 ? 15.762 0.303 -4.414 1.00 74.88 191 THR A CA 1
ATOM 1408 C C . THR A 1 191 ? 14.423 0.473 -5.132 1.00 74.88 191 THR A C 1
ATOM 1410 O O . THR A 1 191 ? 14.084 -0.373 -5.951 1.00 74.88 191 THR A O 1
ATOM 1413 N N . GLY A 1 192 ? 13.670 1.543 -4.848 1.00 83.31 192 GLY A N 1
ATOM 1414 C CA . GLY A 1 192 ? 12.449 2.019 -5.518 1.00 83.31 192 GLY A CA 1
ATOM 1415 C C . GLY A 1 192 ? 11.252 1.066 -5.590 1.00 83.31 192 GLY A C 1
ATOM 1416 O O . GLY A 1 192 ? 10.144 1.519 -5.870 1.00 83.31 192 GLY A O 1
ATOM 1417 N N . ILE A 1 193 ? 11.451 -0.231 -5.347 1.00 93.81 193 ILE A N 1
ATOM 1418 C CA . ILE A 1 193 ? 10.464 -1.283 -5.550 1.00 93.81 193 ILE A CA 1
ATOM 1419 C C . ILE A 1 193 ? 10.718 -2.501 -4.643 1.00 93.81 193 ILE A C 1
ATOM 1421 O O . ILE A 1 193 ? 11.855 -2.954 -4.481 1.00 93.81 193 ILE A O 1
ATOM 1425 N N . ALA A 1 194 ? 9.649 -3.041 -4.058 1.00 94.62 194 ALA A N 1
ATOM 1426 C CA . ALA A 1 194 ? 9.679 -4.200 -3.167 1.00 94.62 194 ALA A CA 1
ATOM 1427 C C . ALA A 1 194 ? 8.471 -5.125 -3.391 1.00 94.62 194 ALA A C 1
ATOM 1429 O O . ALA A 1 194 ? 7.410 -4.682 -3.824 1.00 94.62 194 ALA A O 1
ATOM 1430 N N . SER A 1 195 ? 8.642 -6.409 -3.080 1.00 95.62 195 SER A N 1
ATOM 1431 C CA . SER A 1 195 ? 7.639 -7.471 -3.176 1.00 95.62 195 SER A CA 1
ATOM 1432 C C . SER A 1 195 ? 7.320 -8.030 -1.793 1.00 95.62 195 SER A C 1
ATOM 1434 O O . SER A 1 195 ? 8.232 -8.364 -1.037 1.00 95.62 195 SER A O 1
ATOM 1436 N N . TRP A 1 196 ? 6.035 -8.177 -1.489 1.00 97.25 196 TRP A N 1
ATOM 1437 C CA . TRP A 1 196 ? 5.503 -8.843 -0.306 1.00 97.25 196 TRP A CA 1
ATOM 1438 C C . TRP A 1 196 ? 4.977 -10.222 -0.677 1.00 97.25 196 TRP A C 1
ATOM 1440 O O . TRP A 1 196 ? 4.066 -10.339 -1.499 1.00 97.25 196 TRP A O 1
ATOM 1450 N N . ASP A 1 197 ? 5.535 -11.249 -0.044 1.00 94.06 197 ASP A N 1
ATOM 1451 C CA . ASP A 1 197 ? 5.180 -12.659 -0.265 1.00 94.06 197 ASP A CA 1
ATOM 1452 C C . ASP A 1 197 ? 4.054 -13.167 0.656 1.00 94.06 197 ASP A C 1
ATOM 1454 O O . ASP A 1 197 ? 3.729 -14.352 0.665 1.00 94.06 197 ASP A O 1
ATOM 1458 N N . GLY A 1 198 ? 3.455 -12.278 1.455 1.00 93.75 198 GLY A N 1
ATOM 1459 C CA . GLY A 1 198 ? 2.511 -12.642 2.514 1.00 93.75 198 GLY A CA 1
ATOM 1460 C C . GLY A 1 198 ? 3.116 -12.619 3.918 1.00 93.75 198 GLY A C 1
ATOM 1461 O O . GLY A 1 198 ? 2.364 -12.571 4.888 1.00 93.75 198 GLY A O 1
ATOM 1462 N N . THR A 1 199 ? 4.445 -12.607 4.035 1.00 91.12 199 THR A N 1
ATOM 1463 C CA . THR A 1 199 ? 5.164 -12.674 5.315 1.00 91.12 199 THR A CA 1
ATOM 1464 C C . THR A 1 199 ? 6.278 -11.641 5.457 1.00 91.12 199 THR A C 1
ATOM 1466 O O . THR A 1 199 ? 6.470 -11.102 6.550 1.00 91.12 199 THR A O 1
ATOM 1469 N N . ALA A 1 200 ? 6.999 -11.337 4.378 1.00 90.88 200 ALA A N 1
ATOM 1470 C CA . ALA A 1 200 ? 8.135 -10.431 4.390 1.00 90.88 200 ALA A CA 1
ATOM 1471 C C . ALA A 1 200 ? 8.218 -9.594 3.108 1.00 90.88 200 ALA A C 1
ATOM 1473 O O . ALA A 1 200 ? 7.796 -10.004 2.025 1.00 90.88 200 ALA A O 1
ATOM 1474 N N . TRP A 1 201 ? 8.799 -8.401 3.249 1.00 93.75 201 TRP A N 1
ATOM 1475 C CA . TRP A 1 201 ? 9.153 -7.541 2.125 1.00 93.75 201 TRP A CA 1
ATOM 1476 C C . TRP A 1 201 ? 10.562 -7.867 1.637 1.00 93.75 201 TRP A C 1
ATOM 1478 O O . TRP A 1 201 ? 11.504 -7.927 2.426 1.00 93.75 201 TRP A O 1
ATOM 1488 N N . SER A 1 202 ? 10.714 -8.025 0.326 1.00 92.00 202 SER A N 1
ATOM 1489 C CA . SER A 1 202 ? 11.996 -8.264 -0.340 1.00 92.00 202 SER A CA 1
ATOM 1490 C C . SER A 1 202 ? 12.189 -7.301 -1.517 1.00 92.00 202 SER A C 1
ATOM 1492 O O . SER A 1 202 ? 11.215 -6.929 -2.173 1.00 92.00 202 SER A O 1
ATOM 1494 N N . PRO A 1 203 ? 13.421 -6.845 -1.802 1.00 91.25 203 PRO A N 1
ATOM 1495 C CA . PRO A 1 203 ? 13.688 -6.026 -2.980 1.00 91.25 203 PRO A CA 1
ATOM 1496 C C . PRO A 1 203 ? 13.496 -6.834 -4.273 1.00 91.25 203 PRO A C 1
ATOM 1498 O O . PRO A 1 203 ? 13.790 -8.027 -4.331 1.00 91.25 203 PRO A O 1
ATOM 1501 N N . LEU A 1 204 ? 13.042 -6.164 -5.334 1.00 90.94 204 LEU A N 1
ATOM 1502 C CA . LEU A 1 204 ? 12.862 -6.764 -6.660 1.00 90.94 204 LEU A CA 1
ATOM 1503 C C . LEU A 1 204 ? 14.137 -6.615 -7.506 1.00 90.94 204 LEU A C 1
ATOM 1505 O O . LEU A 1 204 ? 14.369 -5.590 -8.157 1.00 90.94 204 LEU A O 1
ATOM 1509 N N . GLY A 1 205 ? 14.981 -7.649 -7.472 1.00 89.62 205 GLY A N 1
ATOM 1510 C CA . GLY A 1 205 ? 16.312 -7.622 -8.084 1.00 89.62 205 GLY A CA 1
ATOM 1511 C C . GLY A 1 205 ? 17.193 -6.542 -7.446 1.00 89.62 205 GLY A C 1
ATOM 1512 O O . GLY A 1 205 ? 17.155 -6.333 -6.236 1.00 89.62 205 GLY A O 1
ATOM 1513 N N . SER A 1 206 ? 17.966 -5.817 -8.260 1.00 90.06 206 SER A N 1
ATOM 1514 C CA . SER A 1 206 ? 18.733 -4.645 -7.799 1.00 90.06 206 SER A CA 1
ATOM 1515 C C . SER A 1 206 ? 17.895 -3.363 -7.677 1.00 90.06 206 SER A C 1
ATOM 1517 O O . SER A 1 206 ? 18.425 -2.334 -7.266 1.00 90.06 206 SER A O 1
ATOM 1519 N N . GLY A 1 207 ? 16.603 -3.413 -8.020 1.00 90.69 207 GLY A N 1
ATOM 1520 C CA . GLY A 1 207 ? 15.682 -2.287 -7.894 1.00 90.69 207 GLY A CA 1
ATOM 1521 C C . GLY A 1 207 ? 15.888 -1.159 -8.911 1.00 90.69 207 GLY A C 1
ATOM 1522 O O . GLY A 1 207 ? 16.418 -1.367 -10.008 1.00 90.69 207 GLY A O 1
ATOM 1523 N N . MET A 1 208 ? 15.433 0.032 -8.519 1.00 91.94 208 MET A N 1
ATOM 1524 C CA . MET A 1 208 ? 15.485 1.290 -9.274 1.00 91.94 208 MET A CA 1
ATOM 1525 C C . MET A 1 208 ? 16.331 2.316 -8.530 1.00 91.94 208 MET A C 1
ATOM 1527 O O . MET A 1 208 ? 16.316 2.340 -7.303 1.00 91.94 208 MET A O 1
ATOM 1531 N N . ASN A 1 209 ? 17.023 3.199 -9.253 1.00 91.69 209 ASN A N 1
ATOM 1532 C CA . ASN A 1 209 ? 17.859 4.222 -8.618 1.00 91.69 209 ASN A CA 1
ATOM 1533 C C . ASN A 1 209 ? 17.108 5.482 -8.155 1.00 91.69 209 ASN A C 1
ATOM 1535 O O . ASN A 1 209 ? 17.693 6.299 -7.449 1.00 91.69 209 ASN A O 1
ATOM 1539 N N . TRP A 1 210 ? 15.850 5.654 -8.564 1.00 92.62 210 TRP A N 1
ATOM 1540 C CA . TRP A 1 210 ? 14.958 6.728 -8.117 1.00 92.62 210 TRP A CA 1
ATOM 1541 C C . TRP A 1 210 ? 13.519 6.210 -8.001 1.00 92.62 210 TRP A C 1
ATOM 1543 O O . TRP A 1 210 ? 13.238 5.021 -8.148 1.00 92.62 210 TRP A O 1
ATOM 1553 N N . THR A 1 211 ? 12.607 7.141 -7.747 1.00 93.81 211 THR A N 1
ATOM 1554 C CA . THR A 1 211 ? 11.194 6.923 -7.493 1.00 93.81 211 THR A CA 1
ATOM 1555 C C . THR A 1 211 ? 10.474 6.150 -8.593 1.00 93.81 211 THR A C 1
ATOM 1557 O O . THR A 1 211 ? 10.563 6.489 -9.777 1.00 93.81 211 THR A O 1
ATOM 1560 N N . VAL A 1 212 ? 9.670 5.173 -8.174 1.00 96.56 212 VAL A N 1
ATOM 1561 C CA . VAL A 1 212 ? 8.662 4.513 -9.011 1.00 96.56 212 VAL A CA 1
ATOM 1562 C C . VAL A 1 212 ? 7.305 5.157 -8.740 1.00 96.56 212 VAL A C 1
ATOM 1564 O O . VAL A 1 212 ? 6.809 5.105 -7.618 1.00 96.56 212 VAL A O 1
ATOM 1567 N N . PHE A 1 213 ? 6.712 5.774 -9.764 1.00 96.00 213 PHE A N 1
ATOM 1568 C CA . PHE A 1 213 ? 5.424 6.473 -9.661 1.00 96.00 213 PHE A CA 1
ATOM 1569 C C . PHE A 1 213 ? 4.241 5.604 -10.081 1.00 96.00 213 PHE A C 1
ATOM 1571 O O . PHE A 1 213 ? 3.121 5.843 -9.643 1.00 96.00 213 PHE A O 1
ATOM 1578 N N . ALA A 1 214 ? 4.473 4.616 -10.946 1.00 96.94 214 ALA A N 1
ATOM 1579 C CA . ALA A 1 214 ? 3.423 3.771 -11.488 1.00 96.94 214 ALA A CA 1
ATOM 1580 C C . ALA A 1 214 ? 3.906 2.330 -11.654 1.00 96.94 214 ALA A C 1
ATOM 1582 O O . ALA A 1 214 ? 5.044 2.078 -12.060 1.00 96.94 214 ALA A O 1
ATOM 1583 N N . LEU A 1 215 ? 3.001 1.394 -11.375 1.00 98.06 215 LEU A N 1
ATOM 1584 C CA . LEU A 1 215 ? 3.183 -0.035 -11.583 1.00 98.06 215 LEU A CA 1
ATOM 1585 C C . LEU A 1 215 ? 1.956 -0.595 -12.294 1.00 98.06 215 LEU A C 1
ATOM 1587 O O . LEU A 1 215 ? 0.824 -0.261 -11.948 1.00 98.06 215 LEU A O 1
ATOM 1591 N N . THR A 1 216 ? 2.174 -1.466 -13.270 1.00 98.06 216 THR A N 1
ATOM 1592 C CA . THR A 1 216 ? 1.099 -2.228 -13.912 1.00 98.06 216 THR A CA 1
ATOM 1593 C C . THR A 1 216 ? 1.618 -3.570 -14.402 1.00 98.06 216 THR A C 1
ATOM 1595 O O . THR A 1 216 ? 2.824 -3.763 -14.515 1.00 98.06 216 THR A O 1
ATOM 1598 N N . VAL A 1 217 ? 0.722 -4.501 -14.707 1.00 98.19 217 VAL A N 1
ATOM 1599 C CA . VAL A 1 217 ? 1.077 -5.786 -15.312 1.00 98.19 217 VAL A CA 1
ATOM 1600 C C . VAL A 1 217 ? 0.620 -5.786 -16.764 1.00 98.19 217 VAL A C 1
ATOM 1602 O O . VAL A 1 217 ? -0.537 -5.492 -17.060 1.00 98.19 217 VAL A O 1
ATOM 1605 N N . TYR A 1 218 ? 1.526 -6.127 -17.677 1.00 97.50 218 TYR A N 1
ATOM 1606 C CA . TYR A 1 218 ? 1.250 -6.203 -19.107 1.00 97.50 218 TYR A CA 1
ATOM 1607 C C . TYR A 1 218 ? 1.948 -7.415 -19.722 1.00 97.50 218 TYR A C 1
ATOM 1609 O O . TYR A 1 218 ? 3.147 -7.605 -19.535 1.00 97.50 218 TYR A O 1
ATOM 1617 N N . ASN A 1 219 ? 1.194 -8.243 -20.454 1.00 96.44 219 ASN A N 1
ATOM 1618 C CA . ASN A 1 219 ? 1.684 -9.469 -21.101 1.00 96.44 219 ASN A CA 1
ATOM 1619 C C . ASN A 1 219 ? 2.505 -10.390 -20.178 1.00 96.44 219 ASN A C 1
ATOM 1621 O O . ASN A 1 219 ? 3.493 -10.981 -20.601 1.00 96.44 219 ASN A O 1
ATOM 1625 N N . GLY A 1 220 ? 2.094 -10.510 -18.913 1.00 96.56 220 GLY A N 1
ATOM 1626 C CA . GLY A 1 220 ? 2.776 -11.356 -17.931 1.00 96.56 220 GLY A CA 1
ATOM 1627 C C . GLY A 1 220 ? 4.034 -10.741 -17.318 1.00 96.56 220 GLY A C 1
ATOM 1628 O O . GLY A 1 220 ? 4.632 -11.383 -16.466 1.00 96.56 220 GLY A O 1
ATOM 1629 N N . ASN A 1 221 ? 4.389 -9.507 -17.680 1.00 97.81 221 ASN A N 1
ATOM 1630 C CA . ASN A 1 221 ? 5.498 -8.768 -17.087 1.00 97.81 221 ASN A CA 1
ATOM 1631 C C . ASN A 1 221 ? 4.988 -7.653 -16.173 1.00 97.81 221 ASN A C 1
ATOM 1633 O O . ASN A 1 221 ? 3.942 -7.050 -16.423 1.00 97.81 221 ASN A O 1
ATOM 1637 N N . LEU A 1 222 ? 5.767 -7.330 -15.146 1.00 98.12 222 LEU A N 1
ATOM 1638 C CA . LEU A 1 222 ? 5.556 -6.146 -14.320 1.00 98.12 222 LEU A CA 1
ATOM 1639 C C . LEU A 1 222 ? 6.231 -4.943 -14.983 1.00 98.12 222 LEU A C 1
ATOM 1641 O O . LEU A 1 222 ? 7.434 -4.947 -15.216 1.00 98.12 222 LEU A O 1
ATOM 1645 N N . ILE A 1 223 ? 5.470 -3.896 -15.259 1.00 98.00 223 ILE A N 1
ATOM 1646 C CA . ILE A 1 223 ? 5.957 -2.657 -15.856 1.00 98.00 223 ILE A CA 1
ATOM 1647 C C . ILE A 1 223 ? 6.071 -1.600 -14.765 1.00 98.00 223 ILE A C 1
ATOM 1649 O O . ILE A 1 223 ? 5.109 -1.345 -14.039 1.00 98.00 223 ILE A O 1
ATOM 1653 N N . ALA A 1 224 ? 7.238 -0.970 -14.677 1.00 97.31 224 ALA A N 1
ATOM 1654 C CA . ALA A 1 224 ? 7.505 0.151 -13.792 1.00 97.31 224 ALA A CA 1
ATOM 1655 C C . ALA A 1 224 ? 7.717 1.427 -14.606 1.00 97.31 224 ALA A C 1
ATOM 1657 O O . ALA A 1 224 ? 8.492 1.438 -15.562 1.00 97.31 224 ALA A O 1
ATOM 1658 N N . GLY A 1 225 ? 7.042 2.501 -14.198 1.00 96.62 225 GLY A N 1
ATOM 1659 C CA . GLY A 1 225 ? 7.237 3.856 -14.707 1.00 96.62 225 GLY A CA 1
ATOM 1660 C C . GLY A 1 225 ? 7.584 4.806 -13.565 1.00 96.62 225 GLY A C 1
ATOM 1661 O O . GLY A 1 225 ? 7.037 4.691 -12.464 1.00 96.62 225 GLY A O 1
ATOM 1662 N N . GLY A 1 226 ? 8.510 5.737 -13.787 1.00 95.50 226 GLY A N 1
ATOM 1663 C CA . GLY A 1 226 ? 9.003 6.565 -12.690 1.00 95.50 226 GLY A CA 1
ATOM 1664 C C . GLY A 1 226 ? 9.998 7.648 -13.079 1.00 95.50 226 GLY A C 1
ATOM 1665 O O . GLY A 1 226 ? 10.199 7.944 -14.247 1.00 95.50 226 GLY A O 1
ATOM 1666 N N . GLY A 1 227 ? 10.644 8.230 -12.070 1.00 93.75 227 GLY A N 1
ATOM 1667 C CA . GLY A 1 227 ? 11.753 9.175 -12.242 1.00 93.75 227 GLY A CA 1
ATOM 1668 C C . GLY A 1 227 ? 13.125 8.504 -12.385 1.00 93.75 227 GLY A C 1
ATOM 1669 O O . GLY A 1 227 ? 14.128 9.198 -12.506 1.00 93.75 227 GLY A O 1
ATOM 1670 N N . PHE A 1 228 ? 13.192 7.170 -12.351 1.00 93.62 228 PHE A N 1
ATOM 1671 C CA . PHE A 1 228 ? 14.441 6.411 -12.455 1.00 93.62 228 PHE A CA 1
ATOM 1672 C C . PHE A 1 228 ? 15.078 6.501 -13.835 1.00 93.62 228 PHE A C 1
ATOM 1674 O O . PHE A 1 228 ? 14.396 6.621 -14.847 1.00 93.62 228 PHE A O 1
ATOM 1681 N N . ILE A 1 229 ? 16.405 6.425 -13.844 1.00 94.44 229 ILE A N 1
ATOM 1682 C CA . ILE A 1 229 ? 17.228 6.384 -15.060 1.00 94.44 229 ILE A CA 1
ATOM 1683 C C . ILE A 1 229 ? 18.010 5.069 -15.172 1.00 94.44 229 ILE A C 1
ATOM 1685 O O . ILE A 1 229 ? 18.680 4.818 -16.171 1.00 94.44 229 ILE A O 1
ATOM 1689 N N . THR A 1 230 ? 17.940 4.214 -14.145 1.00 93.50 230 THR A N 1
ATOM 1690 C CA . THR A 1 230 ? 18.435 2.839 -14.200 1.00 93.50 230 THR A CA 1
ATOM 1691 C C . THR A 1 230 ? 17.449 1.865 -13.557 1.00 93.50 230 THR A C 1
ATOM 1693 O O . THR A 1 230 ? 16.807 2.181 -12.553 1.00 93.50 230 THR A O 1
ATOM 1696 N N . ALA A 1 231 ? 17.356 0.668 -14.137 1.00 94.19 231 ALA A N 1
ATOM 1697 C CA . ALA A 1 231 ? 16.553 -0.452 -13.659 1.00 94.19 231 ALA A CA 1
ATOM 1698 C C . ALA A 1 231 ? 17.401 -1.728 -13.674 1.00 94.19 231 ALA A C 1
ATOM 1700 O O . ALA A 1 231 ? 18.017 -2.058 -14.689 1.00 94.19 231 ALA A O 1
ATOM 1701 N N . GLY A 1 232 ? 17.501 -2.422 -12.536 1.00 92.06 232 GLY A N 1
ATOM 1702 C CA . GLY A 1 232 ? 18.333 -3.627 -12.427 1.00 92.06 232 GLY A CA 1
ATOM 1703 C C . GLY A 1 232 ? 19.813 -3.395 -12.770 1.00 92.06 232 GLY A C 1
ATOM 1704 O O . GLY A 1 232 ? 20.471 -4.292 -13.284 1.00 92.06 232 GLY A O 1
ATOM 1705 N N . GLY A 1 233 ? 20.325 -2.178 -12.551 1.00 90.69 233 GLY A N 1
ATOM 1706 C CA . GLY A 1 233 ? 21.701 -1.791 -12.892 1.00 90.69 233 GLY A CA 1
ATOM 1707 C C . GLY A 1 233 ? 21.934 -1.398 -14.357 1.00 90.69 233 GLY A C 1
ATOM 1708 O O . GLY A 1 233 ? 23.036 -0.970 -14.692 1.00 90.69 233 GLY A O 1
ATOM 1709 N N . THR A 1 234 ? 20.916 -1.480 -15.216 1.00 92.50 234 THR A N 1
ATOM 1710 C CA . THR A 1 234 ? 21.001 -1.087 -16.632 1.00 92.50 234 THR A CA 1
ATOM 1711 C C . THR A 1 234 ? 20.335 0.269 -16.853 1.00 92.50 234 THR A C 1
ATOM 1713 O O . THR A 1 234 ? 19.368 0.599 -16.169 1.00 92.50 234 THR A O 1
ATOM 1716 N N . SER A 1 235 ? 20.844 1.067 -17.797 1.00 94.88 235 SER A N 1
ATOM 1717 C CA . SER A 1 235 ? 20.219 2.336 -18.194 1.00 94.88 235 SER A CA 1
ATOM 1718 C C . SER A 1 235 ? 18.791 2.105 -18.690 1.00 94.88 235 SER A C 1
ATOM 1720 O O . SER A 1 235 ? 18.561 1.211 -19.501 1.00 94.88 235 SER A O 1
ATOM 1722 N N . ALA A 1 236 ? 17.851 2.922 -18.222 1.00 94.19 236 ALA A N 1
ATOM 1723 C CA . ALA A 1 236 ? 16.450 2.875 -18.620 1.00 94.19 236 ALA A CA 1
ATOM 1724 C C . ALA A 1 236 ? 15.892 4.295 -18.720 1.00 94.19 236 ALA A C 1
ATOM 1726 O O . ALA A 1 236 ? 16.111 5.101 -17.820 1.00 94.19 236 ALA A O 1
ATOM 1727 N N . ASN A 1 237 ? 15.139 4.606 -19.773 1.00 93.56 237 ASN A N 1
ATOM 1728 C CA . ASN A 1 237 ? 14.537 5.929 -19.931 1.00 93.56 237 ASN A CA 1
ATOM 1729 C C . ASN A 1 237 ? 13.178 6.006 -19.223 1.00 93.56 237 ASN A C 1
ATOM 1731 O O . ASN A 1 237 ? 12.139 6.094 -19.872 1.00 93.56 237 ASN A O 1
ATOM 1735 N N . HIS A 1 238 ? 13.181 5.966 -17.884 1.00 95.75 238 HIS A N 1
ATOM 1736 C CA . HIS A 1 238 ? 11.992 6.155 -17.032 1.00 95.75 238 HIS A CA 1
ATOM 1737 C C . HIS A 1 238 ? 10.911 5.064 -17.114 1.00 95.75 238 HIS A C 1
ATOM 1739 O O . HIS A 1 238 ? 9.878 5.165 -16.446 1.00 95.75 238 HIS A O 1
ATOM 1745 N N . ILE A 1 239 ? 11.149 4.007 -17.894 1.00 97.31 239 ILE A N 1
ATOM 1746 C CA . ILE A 1 239 ? 10.256 2.859 -18.033 1.00 97.31 239 ILE A CA 1
ATOM 1747 C C . ILE A 1 239 ? 11.046 1.551 -18.179 1.00 97.31 239 ILE A C 1
ATOM 1749 O O . ILE A 1 239 ? 12.008 1.462 -18.947 1.00 97.31 239 ILE A O 1
ATOM 1753 N N . ALA A 1 240 ? 10.637 0.521 -17.439 1.00 97.31 240 ALA A N 1
ATOM 1754 C CA . ALA A 1 240 ? 11.263 -0.797 -17.462 1.00 97.31 240 ALA A CA 1
ATOM 1755 C C . ALA A 1 240 ? 10.237 -1.917 -17.240 1.00 97.31 240 ALA A C 1
ATOM 1757 O O . ALA A 1 240 ? 9.186 -1.712 -16.636 1.00 97.31 240 ALA A O 1
ATOM 1758 N N . SER A 1 241 ? 10.566 -3.111 -17.723 1.00 97.56 241 SER A N 1
ATOM 1759 C CA . SER A 1 241 ? 9.775 -4.336 -17.616 1.00 97.56 241 SER A CA 1
ATOM 1760 C C . SER A 1 241 ? 10.529 -5.382 -16.802 1.00 97.56 241 SER A C 1
ATOM 1762 O O . SER A 1 241 ? 11.716 -5.592 -17.031 1.00 97.56 241 SER A O 1
ATOM 1764 N N . TRP A 1 242 ? 9.834 -6.070 -15.904 1.00 97.44 242 TRP A N 1
ATOM 1765 C CA . TRP A 1 242 ? 10.318 -7.207 -15.130 1.00 97.44 242 TRP A CA 1
ATOM 1766 C C . TRP A 1 242 ? 9.619 -8.485 -15.575 1.00 97.44 242 TRP A C 1
ATOM 1768 O O . TRP A 1 242 ? 8.394 -8.577 -15.516 1.00 97.44 242 TRP A O 1
ATOM 1778 N N . ASP A 1 243 ? 10.406 -9.472 -15.991 1.00 95.44 243 ASP A N 1
ATOM 1779 C CA . ASP A 1 243 ? 9.930 -10.763 -16.509 1.00 95.44 243 ASP A CA 1
ATOM 1780 C C . ASP A 1 243 ? 9.779 -11.854 -15.431 1.00 95.44 243 ASP A C 1
ATOM 1782 O O . ASP A 1 243 ? 9.518 -13.016 -15.729 1.00 95.44 243 ASP A O 1
ATOM 1786 N N . GLY A 1 244 ? 9.952 -11.495 -14.155 1.00 93.94 244 GLY A N 1
ATOM 1787 C CA . GLY A 1 244 ? 10.049 -12.450 -13.047 1.00 93.94 244 GLY A CA 1
ATOM 1788 C C . GLY A 1 244 ? 11.479 -12.684 -12.556 1.00 93.94 244 GLY A C 1
ATOM 1789 O O . GLY A 1 244 ? 11.648 -13.163 -11.437 1.00 93.94 244 GLY A O 1
ATOM 1790 N N . THR A 1 245 ? 12.491 -12.312 -13.342 1.00 92.56 245 THR A N 1
ATOM 1791 C CA . THR A 1 245 ? 13.907 -12.573 -13.039 1.00 92.56 245 THR A CA 1
ATOM 1792 C C . THR A 1 245 ? 14.818 -11.363 -13.237 1.00 92.56 245 THR A C 1
ATOM 1794 O O . THR A 1 245 ? 15.766 -11.197 -12.466 1.00 92.56 245 THR A O 1
ATOM 1797 N N . ALA A 1 246 ? 14.549 -10.516 -14.233 1.00 94.75 246 ALA A N 1
ATOM 1798 C CA . ALA A 1 246 ? 15.398 -9.384 -14.581 1.00 94.75 246 ALA A CA 1
ATOM 1799 C C . ALA A 1 246 ? 14.594 -8.170 -15.066 1.00 94.75 246 ALA A C 1
ATOM 1801 O O . ALA A 1 246 ? 13.520 -8.295 -15.657 1.00 94.75 246 ALA A O 1
ATOM 1802 N N . TRP A 1 247 ? 15.150 -6.976 -14.829 1.00 96.19 247 TRP A N 1
ATOM 1803 C CA . TRP A 1 247 ? 14.643 -5.723 -15.388 1.00 96.19 247 TRP A CA 1
ATOM 1804 C C . TRP A 1 247 ? 15.237 -5.489 -16.776 1.00 96.19 247 TRP A C 1
ATOM 1806 O O . TRP A 1 247 ? 16.450 -5.577 -16.954 1.00 96.19 247 TRP A O 1
ATOM 1816 N N . SER A 1 248 ? 14.388 -5.131 -17.736 1.00 95.62 248 SER A N 1
ATOM 1817 C CA . SER A 1 248 ? 14.768 -4.709 -19.086 1.00 95.62 248 SER A CA 1
ATOM 1818 C C . SER A 1 248 ? 14.178 -3.327 -19.390 1.00 95.62 248 SER A C 1
ATOM 1820 O O . SER A 1 248 ? 12.999 -3.107 -19.100 1.00 95.62 248 SER A O 1
ATOM 1822 N N . PRO A 1 249 ? 14.942 -2.384 -19.967 1.00 95.69 249 PRO A N 1
ATOM 1823 C CA . PRO A 1 249 ? 14.403 -1.091 -20.381 1.00 95.69 249 PRO A CA 1
ATOM 1824 C C . PRO A 1 249 ? 13.396 -1.260 -21.527 1.00 95.69 249 PRO A C 1
ATOM 1826 O O . PRO A 1 249 ? 13.547 -2.151 -22.362 1.00 95.69 249 PRO A O 1
ATOM 1829 N N . LEU A 1 250 ? 12.380 -0.393 -21.582 1.00 92.75 250 LEU A N 1
ATOM 1830 C CA . LEU A 1 250 ? 11.432 -0.332 -22.709 1.00 92.75 250 LEU A CA 1
ATOM 1831 C C . LEU A 1 250 ? 11.664 0.874 -23.638 1.00 92.75 250 LEU A C 1
ATOM 1833 O O . LEU A 1 250 ? 10.883 1.091 -24.565 1.00 92.75 250 LEU A O 1
ATOM 1837 N N . GLY A 1 251 ? 12.734 1.638 -23.403 1.00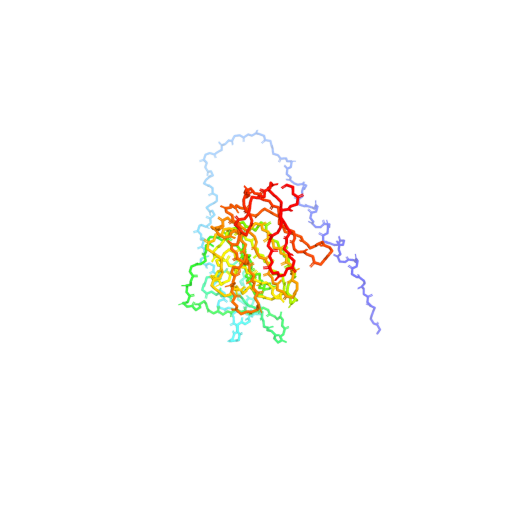 73.19 251 GLY A N 1
ATOM 1838 C CA . GLY A 1 251 ? 13.153 2.795 -24.191 1.00 73.19 251 GLY A CA 1
ATOM 1839 C C . GLY A 1 251 ? 14.506 3.315 -23.750 1.00 73.19 251 GLY A C 1
ATOM 1840 O O . GLY A 1 251 ? 14.842 3.179 -22.549 1.00 73.19 251 GLY A O 1
#

Radius of gyration: 33.56 Å; chains: 1; bounding box: 89×72×67 Å

Secondary structure (DSSP, 8-state):
--PPPPTTSHHHHHHHHHHTTSSS----------TT------------PPBGGGGB-TTS-B-HHHHHHTT--S--B-TTEEEEE-TTT--EEEEE--S--PPPP-SSSS-S-TTT------BSSEEEEEEEETTEEEEEEE-SEETTEE-SSEEEE-SS-EEE-TT--SS-EEEEEEETTEEEEEESSTT-EEEE-SS-EEE-TT-BSS-EEEEEEETTEEEEEES-SEETTEE-SSEEEE-SS-EEE--

Foldseek 3Di:
DDDDDDPVVVVVVVVVVVVVVPPPPDDDDDDDDDPPDPDPPPPPPPVPFAAQVQQADPQQAGNPVSCVVVVDDDDHDDPQKDWDADPVPRHIGIDGNDPPDPDDDDDDDDPPDCPVPVPQDAFPDDFQEWDDAPQWIKTFFCGQDGRHDGEHRIWTHNPPDIDHQEVHDPFGFNEWDAAPRWIKTAAADCQRIWTHPSHDIDRDASHFRGGFNYWDDDPRWIKTAAPGQDFNNHGEDRIWIHNPRGIDHPD

Sequence (251 aa):
MFYKISSTMALIALLVSILTLAAFANDLPSGNVRSDMAQPKVPNTLDSARSLGEFLTPDGRFDLEAARRSGYQGSLDMKGFESAIDPATGDPIFQSEGTAYLPADHPDDIYWDNSISPCIPGVNGFVFASVVYNGSLVVGGSFTIAGRAFANNIASWDGTGWSPLGSGMNYDVLALTVYNGNLIAGGTSATGIASWDGTAWSPLGSGMNWTVFALTVYNGNLIAGGGFITAGGTSANHIASWDGTAWSPLG

pLDDT: mean 75.73, std 22.51, range [31.22, 98.38]